Protein AF-A0A2S9XEI4-F1 (afdb_monomer)

Foldseek 3Di:
DDQLLLVLLVVVLVPDDPVVSVVQQVQLQVQADAQPPDHDGPSLLLSLLLLLVLLLCQVHADPQLLVLSLVSCVNSSHDPVSNVSSVPDDNPPHDLCSSLVSDAAPALSLLSSLLSNLLSNCQVHNDPRSLVSSQVSCVSSNHDPVLSVVSNVLSNQLNVCVVVVVVVSNVVSVVVSSVSSVVD

Structure (mmCIF, N/CA/C/O backbone):
data_AF-A0A2S9XEI4-F1
#
_entry.id   AF-A0A2S9XEI4-F1
#
loop_
_atom_site.group_PDB
_atom_site.id
_atom_site.type_symbol
_atom_site.label_atom_id
_atom_site.label_alt_id
_atom_site.label_comp_id
_atom_site.label_asym_id
_atom_site.label_entity_id
_atom_site.label_seq_id
_atom_site.pdbx_PDB_ins_code
_atom_site.Cartn_x
_atom_site.Cartn_y
_atom_site.Cartn_z
_atom_site.occupancy
_atom_site.B_iso_or_equiv
_atom_site.auth_seq_id
_atom_site.auth_comp_id
_atom_site.auth_asym_id
_atom_site.auth_atom_id
_atom_site.pdbx_PDB_model_num
ATOM 1 N N . MET A 1 1 ? -16.026 -4.642 -16.480 1.00 54.75 1 MET A N 1
ATOM 2 C CA . MET A 1 1 ? -15.825 -3.251 -16.028 1.00 54.75 1 MET A CA 1
ATOM 3 C C . MET A 1 1 ? -14.348 -2.939 -16.144 1.00 54.75 1 MET A C 1
ATOM 5 O O . MET A 1 1 ? -13.550 -3.855 -15.980 1.00 54.75 1 MET A O 1
ATOM 9 N N . THR A 1 2 ? -13.995 -1.717 -16.531 1.00 83.38 2 THR A N 1
ATOM 10 C CA . THR A 1 2 ? -12.598 -1.275 -16.627 1.00 83.38 2 THR A CA 1
ATOM 11 C C . THR A 1 2 ? -12.150 -0.770 -15.260 1.00 83.38 2 THR A C 1
ATOM 13 O O . THR A 1 2 ? -12.877 0.007 -14.650 1.00 83.38 2 THR A O 1
ATOM 16 N N . ASN A 1 3 ? -11.004 -1.246 -14.771 1.00 94.31 3 ASN A N 1
ATOM 17 C CA . ASN A 1 3 ? -10.458 -0.863 -13.471 1.00 94.31 3 ASN A CA 1
ATOM 18 C C . ASN A 1 3 ? -9.631 0.419 -13.634 1.00 94.31 3 ASN A C 1
ATOM 20 O O . ASN A 1 3 ? -8.593 0.408 -14.306 1.00 94.31 3 ASN A O 1
ATOM 24 N N . LEU A 1 4 ? -10.077 1.519 -13.022 1.00 96.12 4 LEU A N 1
ATOM 25 C CA . LEU A 1 4 ? -9.472 2.841 -13.236 1.00 96.12 4 LEU A CA 1
ATOM 26 C C . LEU A 1 4 ? -8.012 2.916 -12.771 1.00 96.12 4 LEU A C 1
ATOM 28 O O . LEU A 1 4 ? -7.206 3.629 -13.382 1.00 96.12 4 LEU A O 1
ATOM 32 N N . ILE A 1 5 ? -7.664 2.171 -11.717 1.00 97.88 5 ILE A N 1
ATOM 33 C CA . ILE A 1 5 ? -6.298 2.092 -11.197 1.00 97.88 5 ILE A CA 1
ATOM 34 C C . ILE A 1 5 ? -5.407 1.385 -12.222 1.00 97.88 5 ILE A C 1
ATOM 36 O O . ILE A 1 5 ? -4.421 1.975 -12.679 1.00 97.88 5 ILE A O 1
ATOM 40 N N . SER A 1 6 ? -5.788 0.174 -12.645 1.00 97.31 6 SER A N 1
ATOM 41 C CA . SER A 1 6 ? -5.018 -0.604 -13.624 1.00 97.31 6 SER A CA 1
ATOM 42 C C . SER A 1 6 ? -4.891 0.112 -14.965 1.00 97.31 6 SER A C 1
ATOM 44 O O . SER A 1 6 ? -3.813 0.120 -15.550 1.00 97.31 6 SER A O 1
ATOM 46 N N . ASP A 1 7 ? -5.952 0.749 -15.461 1.00 97.25 7 ASP A N 1
ATOM 47 C CA . ASP A 1 7 ? -5.917 1.438 -16.756 1.00 97.25 7 ASP A CA 1
ATOM 48 C C . ASP A 1 7 ? -5.032 2.684 -16.740 1.00 97.25 7 ASP A C 1
ATOM 50 O O . ASP A 1 7 ? -4.404 3.028 -17.743 1.00 97.25 7 ASP A O 1
ATOM 54 N N . SER A 1 8 ? -4.996 3.395 -15.613 1.00 97.81 8 SER A N 1
ATOM 55 C CA . SER A 1 8 ? -4.071 4.508 -15.408 1.00 97.81 8 SER A CA 1
ATOM 56 C C . SER A 1 8 ? -2.620 4.019 -15.412 1.00 97.81 8 SER A C 1
ATOM 58 O O . SER A 1 8 ? -1.773 4.602 -16.086 1.00 97.81 8 SER A O 1
ATOM 60 N N . THR A 1 9 ? -2.342 2.909 -14.725 1.00 98.25 9 THR A N 1
ATOM 61 C CA . THR A 1 9 ? -1.004 2.301 -14.693 1.00 98.25 9 THR A CA 1
ATOM 62 C C . THR A 1 9 ? -0.585 1.759 -16.053 1.00 98.25 9 THR A C 1
ATOM 64 O O . THR A 1 9 ? 0.534 2.016 -16.484 1.00 98.25 9 THR A O 1
ATOM 67 N N . ARG A 1 10 ? -1.481 1.079 -16.773 1.00 97.88 10 ARG A N 1
ATOM 68 C CA . ARG A 1 10 ? -1.193 0.554 -18.111 1.00 97.88 10 ARG A CA 1
ATOM 69 C C . ARG A 1 10 ? -0.804 1.671 -19.074 1.00 97.88 10 ARG A C 1
ATOM 71 O O . ARG A 1 10 ? 0.226 1.563 -19.718 1.00 97.88 10 ARG A O 1
ATOM 78 N N . ARG A 1 11 ? -1.559 2.777 -19.093 1.00 97.75 11 ARG A N 1
ATOM 79 C CA . ARG A 1 11 ? -1.221 3.955 -19.912 1.00 97.75 11 ARG A CA 1
ATOM 80 C C . ARG A 1 11 ? 0.160 4.512 -19.579 1.00 97.75 11 ARG A C 1
ATOM 82 O O . ARG A 1 11 ? 0.951 4.719 -20.487 1.00 97.75 11 ARG A O 1
ATOM 89 N N . LEU A 1 12 ? 0.473 4.678 -18.289 1.00 98.00 12 LEU A N 1
ATOM 90 C CA . LEU A 1 12 ? 1.807 5.108 -17.863 1.00 98.00 12 LEU A CA 1
ATOM 91 C C . LEU A 1 12 ? 2.902 4.180 -18.416 1.00 98.00 12 LEU A C 1
ATOM 93 O O . LEU A 1 12 ? 3.904 4.663 -18.929 1.00 98.00 12 LEU A O 1
ATOM 97 N N . LEU A 1 13 ? 2.723 2.863 -18.294 1.00 97.88 13 LEU A N 1
ATOM 98 C CA . LEU A 1 13 ? 3.723 1.876 -18.710 1.00 97.88 13 LEU A CA 1
ATOM 99 C C . LEU A 1 13 ? 3.823 1.707 -20.233 1.00 97.88 13 LEU A C 1
ATOM 101 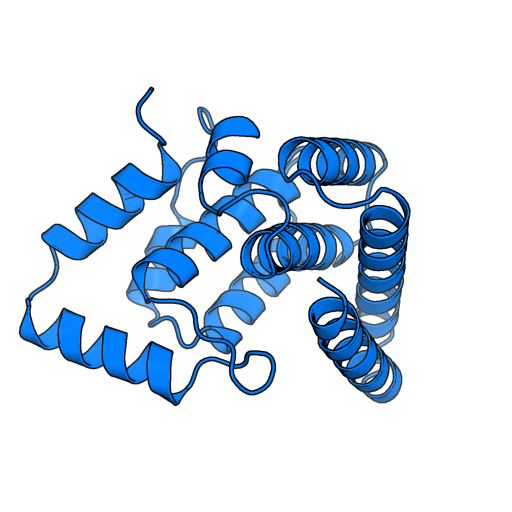O O . LEU A 1 13 ? 4.888 1.323 -20.720 1.00 97.88 13 LEU A O 1
ATOM 105 N N . ASP A 1 14 ? 2.740 1.958 -20.968 1.00 97.69 14 ASP A N 1
ATOM 106 C CA . ASP A 1 14 ? 2.699 1.925 -22.434 1.00 97.69 14 ASP A CA 1
ATOM 107 C C . ASP A 1 14 ? 3.364 3.170 -23.048 1.00 97.69 14 ASP A C 1
ATOM 109 O O . ASP A 1 14 ? 3.981 3.075 -24.109 1.00 97.69 14 ASP A O 1
ATOM 113 N N . ASP A 1 15 ? 3.293 4.315 -22.361 1.00 97.12 15 ASP A N 1
ATOM 114 C CA . ASP A 1 15 ? 3.915 5.578 -22.785 1.00 97.12 15 ASP A CA 1
ATOM 115 C C . ASP A 1 15 ? 5.427 5.646 -22.472 1.00 97.12 15 ASP A C 1
ATOM 117 O O . ASP A 1 15 ? 6.128 6.547 -22.944 1.00 97.12 15 ASP A O 1
ATOM 121 N N . MET A 1 16 ? 5.958 4.709 -21.677 1.00 97.25 16 MET A N 1
ATOM 122 C CA . MET A 1 16 ? 7.379 4.660 -21.319 1.00 97.25 16 MET A CA 1
ATOM 123 C C . MET A 1 16 ? 8.257 4.133 -22.457 1.00 97.25 16 MET A C 1
ATOM 125 O O . MET A 1 16 ? 7.917 3.174 -23.150 1.00 97.25 16 MET A O 1
ATOM 129 N N . ASP A 1 17 ? 9.467 4.690 -22.578 1.00 97.81 17 ASP A N 1
ATOM 130 C CA . ASP A 1 17 ? 10.503 4.082 -23.414 1.00 97.81 17 ASP A CA 1
ATOM 131 C C . ASP A 1 17 ? 10.786 2.640 -22.932 1.00 97.81 17 ASP A C 1
ATOM 133 O O . ASP A 1 17 ? 11.038 2.436 -21.739 1.00 97.81 17 ASP A O 1
ATOM 137 N N . PRO A 1 18 ? 10.790 1.629 -23.824 1.00 97.62 18 PRO A N 1
ATOM 138 C CA . PRO A 1 18 ? 10.937 0.234 -23.417 1.00 97.62 18 PRO A CA 1
ATOM 139 C C . PRO A 1 18 ? 12.232 -0.081 -22.659 1.00 97.62 18 PRO A C 1
ATOM 141 O O . PRO A 1 18 ? 12.239 -0.977 -21.815 1.00 97.62 18 PRO A O 1
ATOM 144 N N . LYS A 1 19 ? 13.336 0.627 -22.941 1.00 97.56 19 LYS A N 1
ATOM 145 C CA . LYS A 1 19 ? 14.600 0.408 -22.221 1.00 97.56 19 LYS A CA 1
ATOM 146 C C . LYS A 1 19 ? 14.519 0.988 -20.818 1.00 97.56 19 LYS A C 1
ATOM 148 O O . LYS A 1 19 ? 14.890 0.302 -19.871 1.00 97.56 19 LYS A O 1
ATOM 153 N N . VAL A 1 20 ? 13.978 2.200 -20.693 1.00 97.06 20 VAL A N 1
ATOM 154 C CA . VAL A 1 20 ? 13.741 2.843 -19.393 1.00 97.06 20 VAL A CA 1
ATOM 155 C C . VAL A 1 20 ? 12.803 1.990 -18.542 1.00 97.06 20 VAL A C 1
ATOM 157 O O . VAL A 1 20 ? 13.110 1.709 -17.386 1.00 97.06 20 VAL A O 1
ATOM 160 N N . ARG A 1 21 ? 11.703 1.495 -19.120 1.00 97.69 21 ARG A N 1
ATOM 161 C CA . ARG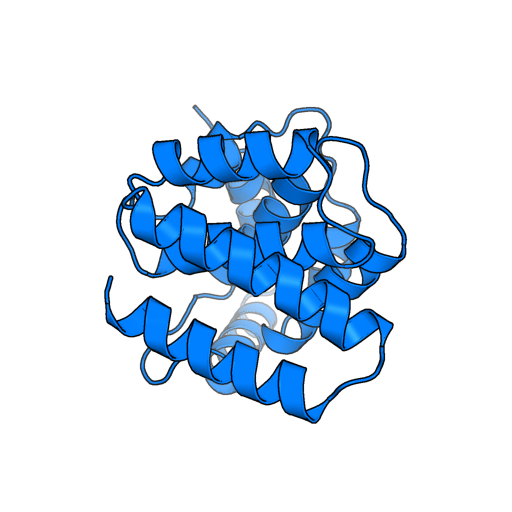 A 1 21 ? 10.776 0.590 -18.432 1.00 97.69 21 ARG A CA 1
ATOM 162 C C . ARG A 1 21 ? 11.487 -0.660 -17.910 1.00 97.69 21 ARG A C 1
ATOM 164 O O . ARG A 1 21 ? 11.351 -0.971 -16.733 1.00 97.69 21 ARG A O 1
ATOM 171 N N . ALA A 1 22 ? 12.278 -1.334 -18.745 1.00 97.50 22 ALA A N 1
ATOM 172 C CA . ALA A 1 22 ? 13.000 -2.542 -18.342 1.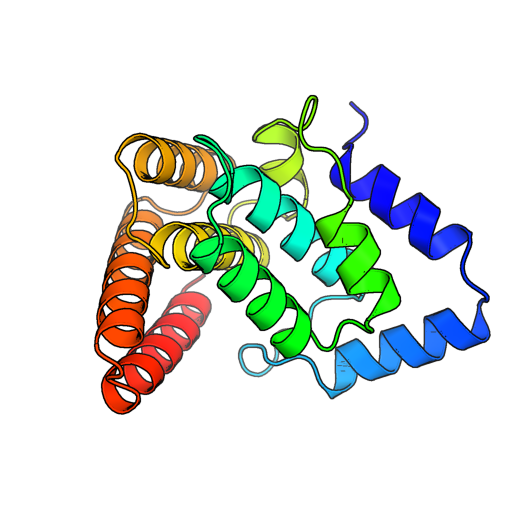00 97.50 22 ALA A CA 1
ATOM 173 C C . ALA A 1 22 ? 14.046 -2.283 -17.237 1.00 97.50 22 ALA A C 1
ATOM 175 O O . ALA A 1 22 ? 14.292 -3.147 -16.394 1.00 97.50 22 ALA A O 1
ATOM 176 N N . GLU A 1 23 ? 14.681 -1.108 -17.231 1.00 96.94 23 GLU A N 1
ATOM 177 C CA . GLU A 1 23 ? 15.590 -0.691 -16.156 1.00 96.94 23 GLU A CA 1
ATOM 178 C C . GLU A 1 23 ? 14.843 -0.456 -14.840 1.00 96.94 23 GLU A C 1
ATOM 180 O O . GLU A 1 23 ? 15.293 -0.926 -13.795 1.00 96.94 23 GLU A O 1
ATOM 185 N N . ILE A 1 24 ? 13.687 0.209 -14.889 1.00 97.31 24 ILE A N 1
ATOM 186 C CA . ILE A 1 24 ? 12.847 0.445 -13.709 1.00 97.31 24 ILE A CA 1
ATOM 187 C C . ILE A 1 24 ? 12.284 -0.874 -13.170 1.00 97.31 24 ILE A C 1
ATOM 189 O O . ILE A 1 24 ? 12.342 -1.104 -11.965 1.00 97.31 24 ILE A O 1
ATOM 193 N N . GLU A 1 25 ? 11.778 -1.754 -14.037 1.00 97.50 25 GLU A N 1
ATOM 194 C CA . GLU A 1 25 ? 11.275 -3.079 -13.653 1.00 97.50 25 GLU A CA 1
ATOM 195 C C . GLU A 1 25 ? 12.351 -3.889 -12.921 1.00 97.50 25 GLU A C 1
ATOM 197 O O . GLU A 1 25 ? 12.077 -4.465 -11.868 1.00 97.50 25 GLU A O 1
ATOM 202 N N . ARG A 1 26 ? 13.594 -3.865 -13.420 1.00 95.62 26 ARG A N 1
ATOM 203 C CA . ARG A 1 26 ? 14.734 -4.484 -12.732 1.00 95.62 26 ARG A CA 1
ATOM 204 C C . ARG A 1 26 ?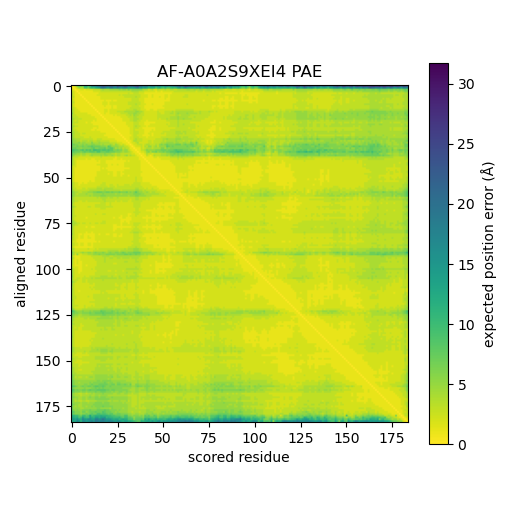 15.013 -3.816 -11.387 1.00 95.62 26 ARG A C 1
ATOM 206 O O . ARG A 1 26 ? 15.199 -4.509 -10.394 1.00 95.62 26 ARG A O 1
ATOM 213 N N . GLY A 1 27 ? 15.004 -2.484 -11.344 1.00 93.50 27 GLY A N 1
ATOM 214 C CA . GLY A 1 27 ? 15.212 -1.721 -10.116 1.00 93.50 27 GLY A CA 1
ATOM 215 C C . GLY A 1 27 ? 14.190 -2.062 -9.029 1.00 93.50 27 GLY A C 1
ATOM 216 O O . GLY A 1 27 ? 14.578 -2.251 -7.878 1.00 93.50 27 GLY A O 1
ATOM 217 N N . VAL A 1 28 ? 12.914 -2.201 -9.389 1.00 94.00 28 VAL A N 1
ATOM 218 C CA . VAL A 1 28 ? 11.848 -2.622 -8.470 1.00 94.00 28 VAL A CA 1
ATOM 219 C C . VAL A 1 28 ? 12.051 -4.059 -8.001 1.00 94.00 28 VAL A C 1
ATOM 221 O O . VAL A 1 28 ? 11.994 -4.314 -6.798 1.00 94.00 28 VAL A O 1
ATOM 224 N N . ALA A 1 29 ? 12.343 -4.984 -8.917 1.00 92.06 29 ALA A N 1
ATOM 225 C CA . ALA A 1 29 ? 12.576 -6.384 -8.569 1.00 92.06 29 ALA A CA 1
ATOM 226 C C . ALA A 1 29 ? 13.769 -6.559 -7.610 1.00 92.06 29 ALA A C 1
ATOM 228 O O . ALA A 1 29 ? 13.697 -7.336 -6.666 1.00 92.06 29 ALA A O 1
ATOM 229 N N . GLU A 1 30 ? 14.854 -5.807 -7.813 1.00 90.94 30 GLU A N 1
ATOM 230 C CA . GLU A 1 30 ? 16.079 -5.932 -7.013 1.00 90.94 30 GLU A CA 1
ATOM 231 C C . GLU A 1 30 ? 16.026 -5.176 -5.677 1.00 90.94 30 GLU A C 1
ATOM 233 O O . GLU A 1 30 ? 16.681 -5.592 -4.721 1.00 90.94 30 GLU A O 1
ATOM 238 N N . ASN A 1 31 ? 15.292 -4.057 -5.602 1.00 90.88 31 ASN A N 1
ATOM 239 C CA . ASN A 1 31 ? 15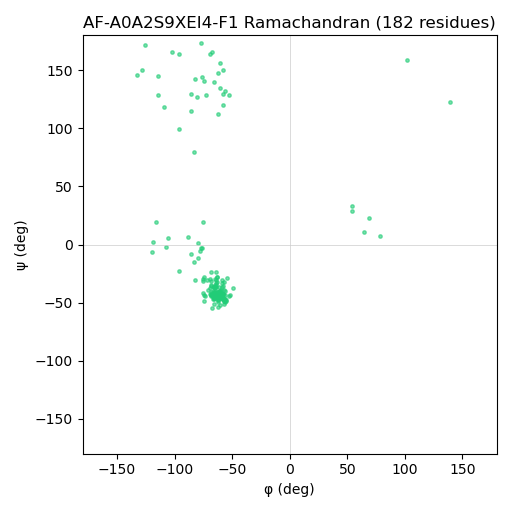.399 -3.115 -4.480 1.00 90.88 31 ASN A CA 1
ATOM 240 C C . ASN A 1 31 ? 14.103 -2.916 -3.682 1.00 90.88 31 ASN A C 1
ATOM 242 O O . ASN A 1 31 ? 14.132 -2.218 -2.665 1.00 90.88 31 ASN A O 1
ATOM 246 N N . SER A 1 32 ? 12.972 -3.485 -4.110 1.00 90.31 32 SER A N 1
ATOM 247 C CA . SER A 1 32 ? 11.742 -3.425 -3.316 1.00 90.31 32 SER A CA 1
ATOM 248 C C . SER A 1 32 ? 11.891 -4.215 -2.012 1.00 90.31 32 SER A C 1
ATOM 250 O O . SER A 1 32 ? 12.482 -5.293 -1.946 1.00 90.31 32 SER A O 1
ATOM 252 N N . VAL A 1 33 ? 11.352 -3.662 -0.929 1.00 87.50 33 VAL A N 1
ATOM 253 C CA . VAL A 1 33 ? 11.410 -4.273 0.398 1.00 87.50 33 VAL A CA 1
ATOM 254 C C . VAL A 1 33 ? 10.122 -5.048 0.644 1.00 87.50 33 VAL A C 1
ATOM 256 O O . VAL A 1 33 ? 9.088 -4.493 1.030 1.00 87.50 33 VAL A O 1
ATOM 259 N N . ARG A 1 34 ? 10.198 -6.361 0.437 1.00 85.94 34 ARG A N 1
ATOM 260 C CA . ARG A 1 34 ? 9.096 -7.309 0.630 1.00 85.94 34 ARG A CA 1
ATOM 261 C C . ARG A 1 34 ? 9.499 -8.442 1.574 1.00 85.94 34 ARG A C 1
ATOM 263 O O . ARG A 1 34 ? 10.641 -8.532 2.023 1.00 85.94 34 ARG A O 1
ATOM 270 N N . ALA A 1 35 ? 8.525 -9.269 1.948 1.00 81.12 35 ALA A N 1
ATOM 271 C CA . ALA A 1 35 ? 8.806 -10.480 2.706 1.00 81.12 35 ALA A CA 1
ATOM 272 C C . ALA A 1 35 ? 9.705 -11.404 1.860 1.00 81.12 35 ALA A C 1
ATOM 274 O O . ALA A 1 35 ? 9.574 -11.406 0.634 1.00 81.12 35 ALA A O 1
ATOM 275 N N . PRO A 1 36 ? 10.610 -12.188 2.476 1.00 77.19 36 PRO A N 1
ATOM 276 C CA . PRO A 1 36 ? 11.506 -13.064 1.727 1.00 77.19 36 PRO A CA 1
ATOM 277 C C . PRO A 1 36 ? 10.751 -13.977 0.751 1.00 77.19 36 PRO A C 1
ATOM 279 O O . PRO A 1 36 ? 9.817 -14.670 1.150 1.00 77.19 36 PRO A O 1
ATOM 282 N N . GLY A 1 37 ? 11.175 -13.986 -0.516 1.00 80.12 37 GLY A N 1
ATOM 283 C CA . GLY A 1 37 ? 10.576 -14.813 -1.570 1.00 80.12 37 GLY A CA 1
ATOM 284 C C . GLY A 1 37 ? 9.267 -14.276 -2.155 1.00 80.12 37 GLY A C 1
ATOM 285 O O . GLY A 1 37 ? 8.635 -14.984 -2.937 1.00 80.12 37 GLY A O 1
ATOM 286 N N . PHE A 1 38 ? 8.858 -13.057 -1.794 1.00 86.81 38 PHE A N 1
ATOM 287 C CA . PHE A 1 38 ? 7.683 -12.406 -2.356 1.00 86.81 38 PHE A CA 1
ATOM 288 C C . PHE A 1 38 ? 8.069 -11.174 -3.167 1.00 86.81 38 PHE A C 1
ATOM 290 O O . PHE A 1 38 ? 8.754 -10.285 -2.668 1.00 86.81 38 PHE A O 1
ATOM 297 N N . GLU A 1 39 ? 7.576 -11.103 -4.397 1.00 88.94 39 GLU A N 1
ATOM 298 C CA . GLU A 1 39 ? 7.866 -10.022 -5.333 1.00 88.94 39 GLU A CA 1
ATOM 299 C C . GLU A 1 39 ? 6.565 -9.520 -5.964 1.00 88.94 39 GLU A C 1
ATOM 301 O O . GLU A 1 39 ? 5.622 -10.286 -6.201 1.00 88.94 39 GLU A O 1
ATOM 306 N N . LEU A 1 40 ? 6.531 -8.220 -6.236 1.00 93.88 40 LEU A N 1
ATOM 307 C CA . LEU A 1 40 ? 5.512 -7.576 -7.052 1.00 93.88 40 LEU A CA 1
ATOM 308 C C . LEU A 1 40 ? 6.177 -7.047 -8.317 1.00 93.88 40 LEU A C 1
ATOM 310 O O . LEU A 1 40 ? 7.321 -6.590 -8.292 1.00 93.88 40 LEU A O 1
ATOM 314 N N . THR A 1 41 ? 5.457 -7.097 -9.432 1.00 96.88 41 THR A N 1
ATOM 315 C CA . THR A 1 41 ? 5.916 -6.425 -10.651 1.00 96.88 41 THR A CA 1
ATOM 316 C C . THR A 1 41 ? 5.839 -4.905 -10.483 1.00 96.88 41 THR A C 1
ATOM 318 O O . THR A 1 41 ? 5.116 -4.399 -9.625 1.00 96.88 41 THR A O 1
ATOM 321 N N . LEU A 1 42 ? 6.522 -4.150 -11.351 1.00 97.94 42 LEU A N 1
ATOM 322 C CA . LEU A 1 42 ? 6.383 -2.689 -11.394 1.00 97.94 42 LEU A CA 1
ATOM 323 C C . LEU A 1 42 ? 4.912 -2.250 -11.502 1.00 97.94 42 LEU A C 1
ATOM 325 O O . LEU A 1 42 ? 4.484 -1.337 -10.803 1.00 97.94 42 LEU A O 1
ATOM 329 N N . GLU A 1 43 ? 4.131 -2.911 -12.359 1.00 98.19 43 GLU A N 1
ATOM 330 C CA . GLU A 1 43 ? 2.700 -2.632 -12.512 1.00 98.19 43 GLU A CA 1
ATOM 331 C C . GLU A 1 43 ? 1.940 -2.849 -11.199 1.00 98.19 43 GLU A C 1
ATOM 333 O O . GLU A 1 43 ? 1.138 -2.008 -10.791 1.00 98.19 43 GLU A O 1
ATOM 338 N N . GLU A 1 44 ? 2.216 -3.957 -10.517 1.00 98.06 44 GLU A N 1
ATOM 339 C CA . GLU A 1 44 ? 1.581 -4.299 -9.249 1.00 98.06 44 GLU A CA 1
ATOM 340 C C . GLU A 1 44 ? 1.959 -3.327 -8.134 1.00 98.06 44 GLU A C 1
ATOM 342 O O . GLU A 1 44 ? 1.093 -2.969 -7.342 1.00 98.06 44 GLU A O 1
ATOM 347 N N . GLU A 1 45 ? 3.198 -2.842 -8.103 1.00 98.19 45 GLU A N 1
ATOM 348 C CA . GLU A 1 45 ? 3.648 -1.842 -7.133 1.00 98.19 45 GLU A CA 1
ATOM 349 C C . GLU A 1 45 ? 2.949 -0.489 -7.316 1.00 98.19 45 GLU A C 1
ATOM 351 O O . GLU A 1 45 ? 2.501 0.140 -6.351 1.00 98.19 45 GLU A O 1
ATOM 356 N N . ILE A 1 46 ? 2.781 -0.051 -8.565 1.00 98.56 46 ILE A N 1
ATOM 357 C CA . ILE A 1 46 ? 2.060 1.189 -8.882 1.00 98.56 46 ILE A CA 1
ATOM 358 C C . ILE A 1 46 ? 0.575 1.041 -8.535 1.00 98.56 46 ILE A C 1
ATOM 360 O O . ILE A 1 46 ? -0.018 1.937 -7.925 1.00 98.56 46 ILE A O 1
ATOM 364 N N . ASN A 1 47 ? -0.024 -0.093 -8.909 1.00 98.56 47 ASN A N 1
ATOM 365 C CA . ASN A 1 47 ? -1.417 -0.409 -8.605 1.00 98.56 47 ASN A CA 1
ATOM 366 C C . ASN A 1 47 ? -1.652 -0.472 -7.092 1.00 98.56 47 ASN A C 1
ATOM 368 O O . ASN A 1 47 ? -2.606 0.133 -6.603 1.00 98.56 47 ASN A O 1
ATOM 372 N N . LEU A 1 48 ? -0.753 -1.124 -6.350 1.00 98.38 48 LEU A N 1
ATOM 373 C CA . LEU A 1 48 ? -0.783 -1.189 -4.893 1.00 98.38 48 LEU A CA 1
ATOM 374 C C . LEU A 1 48 ? -0.764 0.217 -4.289 1.00 98.38 48 LEU A C 1
ATOM 376 O O . LEU A 1 48 ? -1.634 0.538 -3.485 1.00 98.38 48 LEU A O 1
ATOM 380 N N . ALA A 1 49 ? 0.173 1.076 -4.693 1.00 98.50 49 ALA A N 1
ATOM 381 C CA . ALA A 1 49 ? 0.284 2.423 -4.138 1.00 98.50 49 ALA A CA 1
ATOM 382 C C . ALA A 1 49 ? -0.966 3.284 -4.416 1.00 98.50 49 ALA A C 1
ATOM 384 O O . ALA A 1 49 ? -1.450 3.980 -3.519 1.00 98.50 49 ALA A O 1
ATOM 385 N N . LYS A 1 50 ? -1.543 3.205 -5.624 1.00 98.69 50 LYS A N 1
ATOM 386 C CA . LYS A 1 50 ? -2.802 3.898 -5.960 1.00 98.69 50 LYS A CA 1
ATOM 387 C C . LYS A 1 50 ? -3.990 3.367 -5.163 1.00 98.69 50 LYS A C 1
ATOM 389 O O . LYS A 1 50 ? -4.797 4.160 -4.688 1.00 98.69 50 LYS A O 1
ATOM 394 N N . ALA A 1 51 ? -4.089 2.053 -4.993 1.00 98.19 51 ALA A N 1
ATOM 395 C CA . ALA A 1 51 ? -5.159 1.433 -4.222 1.00 98.19 51 ALA A CA 1
ATOM 396 C C . ALA A 1 51 ? -5.060 1.773 -2.731 1.00 98.19 51 ALA A C 1
ATOM 398 O O . ALA A 1 51 ? -6.055 2.148 -2.120 1.00 98.19 51 ALA A O 1
ATOM 399 N N . VAL A 1 52 ? -3.850 1.741 -2.165 1.00 98.25 52 VAL A N 1
ATOM 400 C CA . VAL A 1 52 ? -3.573 2.200 -0.796 1.00 98.25 52 VAL A CA 1
ATOM 401 C C . VAL A 1 52 ? -4.017 3.650 -0.614 1.00 98.25 52 VAL A C 1
ATOM 403 O O . VAL A 1 52 ? -4.727 3.949 0.341 1.00 98.25 52 VAL A O 1
ATOM 406 N N . LYS A 1 53 ? -3.661 4.535 -1.554 1.00 98.12 53 LYS A N 1
ATOM 407 C CA . LYS A 1 53 ? -4.098 5.936 -1.548 1.00 98.12 53 LYS A CA 1
ATOM 408 C C . LYS A 1 53 ? -5.624 6.059 -1.592 1.00 98.12 53 LYS A C 1
ATOM 410 O O . LYS A 1 53 ? -6.176 6.850 -0.840 1.00 98.12 53 LYS A O 1
ATOM 415 N N . ALA A 1 54 ? -6.290 5.297 -2.461 1.00 96.88 54 ALA A N 1
ATOM 416 C CA . ALA A 1 54 ? -7.743 5.334 -2.617 1.00 96.88 54 ALA A CA 1
ATOM 417 C C . ALA A 1 54 ? -8.481 4.906 -1.342 1.00 96.88 54 ALA A C 1
ATOM 419 O O . ALA A 1 54 ? -9.468 5.529 -0.966 1.00 96.88 54 ALA A O 1
ATOM 420 N N . VAL A 1 55 ? -7.986 3.862 -0.674 1.00 95.81 55 VAL A N 1
ATOM 421 C CA . VAL A 1 55 ? -8.603 3.324 0.544 1.00 95.81 55 VAL A CA 1
ATOM 422 C C . VAL A 1 55 ? -8.337 4.221 1.752 1.00 95.81 55 VAL A C 1
ATOM 424 O O . VAL A 1 55 ? -9.253 4.432 2.543 1.00 95.81 55 VAL A O 1
ATOM 427 N N . ALA A 1 56 ? -7.114 4.744 1.892 1.00 95.31 56 ALA A N 1
ATOM 428 C CA . ALA A 1 56 ? -6.765 5.652 2.985 1.00 95.31 56 ALA A CA 1
ATOM 429 C C . ALA A 1 56 ? -7.527 6.982 2.874 1.00 95.31 56 ALA A C 1
ATOM 431 O O . ALA A 1 56 ? -8.104 7.444 3.840 1.00 95.31 56 ALA A O 1
ATOM 432 N N . ALA A 1 57 ? -7.672 7.535 1.667 1.00 95.56 57 ALA A N 1
ATOM 433 C CA . ALA A 1 57 ? -8.318 8.832 1.457 1.00 95.56 57 ALA A CA 1
ATOM 434 C C . ALA A 1 57 ? -9.862 8.836 1.576 1.00 95.56 57 ALA A C 1
ATOM 436 O O . ALA A 1 57 ? -10.505 9.744 1.039 1.00 95.56 57 ALA A O 1
ATOM 437 N N . VAL A 1 58 ? -10.482 7.840 2.222 1.00 94.31 58 VAL A N 1
ATOM 438 C CA . VAL A 1 58 ? -11.951 7.684 2.275 1.00 94.31 58 VAL A CA 1
ATOM 439 C C . VAL A 1 58 ? -12.656 8.842 2.997 1.00 94.31 58 VAL A C 1
ATOM 441 O O . VAL A 1 58 ? -13.802 9.161 2.673 1.00 94.31 58 VAL A O 1
ATOM 444 N N . ASP A 1 59 ? -11.984 9.498 3.941 1.00 92.81 59 ASP A N 1
ATOM 445 C CA . ASP A 1 59 ? -12.422 10.722 4.623 1.00 92.81 59 ASP A CA 1
ATOM 446 C C . ASP A 1 59 ? -11.500 11.928 4.334 1.00 92.81 59 ASP A C 1
ATOM 448 O O . ASP A 1 59 ? -11.572 12.966 4.998 1.00 92.81 59 ASP A O 1
ATOM 452 N N . GLY A 1 60 ? -10.724 11.838 3.249 1.00 93.81 60 GLY A N 1
ATOM 453 C CA . GLY A 1 60 ? -9.673 12.781 2.874 1.00 93.81 60 GLY A CA 1
ATOM 454 C C . GLY A 1 60 ? -8.289 12.236 3.217 1.00 93.81 60 GLY A C 1
ATOM 455 O O . GLY A 1 60 ? -8.166 11.341 4.029 1.00 93.81 60 GLY A O 1
ATOM 456 N N . LEU A 1 61 ? -7.243 12.752 2.564 1.00 94.19 61 LEU A N 1
ATOM 457 C CA . LEU A 1 61 ? -5.867 12.325 2.829 1.00 94.19 61 LEU A CA 1
ATOM 458 C C . LEU A 1 61 ? -5.104 13.438 3.547 1.00 94.19 61 LEU A C 1
ATOM 460 O O . LEU A 1 61 ? -4.916 14.532 2.996 1.00 94.19 61 LEU A O 1
ATOM 464 N N . SER A 1 62 ? -4.647 13.164 4.760 1.00 96.31 62 SER A N 1
ATOM 465 C CA . SER A 1 62 ? -3.855 14.083 5.562 1.00 96.31 62 SER A CA 1
ATOM 466 C C . SER A 1 62 ? -2.398 14.153 5.093 1.00 96.31 62 SER A C 1
ATOM 468 O O . SER A 1 62 ? -1.930 13.438 4.196 1.00 96.31 62 SER A O 1
ATOM 470 N N . ARG A 1 63 ? -1.635 15.078 5.685 1.00 95.88 63 ARG A N 1
ATOM 471 C CA . ARG A 1 63 ? -0.220 15.262 5.341 1.00 95.88 63 ARG A CA 1
ATOM 472 C C . ARG A 1 63 ? 0.623 14.077 5.818 1.00 95.88 63 ARG A C 1
ATOM 474 O O . ARG A 1 63 ? 1.587 13.692 5.147 1.00 95.88 63 ARG A O 1
ATOM 481 N N . GLU A 1 64 ? 0.291 13.539 6.979 1.00 95.00 64 GLU A N 1
ATOM 482 C CA . GLU A 1 64 ? 0.938 12.409 7.627 1.00 95.00 64 GLU A CA 1
ATOM 483 C C . GLU A 1 64 ? 0.715 11.132 6.814 1.00 95.00 64 GLU A C 1
ATOM 485 O O . GLU A 1 64 ? 1.681 10.440 6.487 1.00 95.00 64 GLU A O 1
ATOM 490 N N . GLU A 1 65 ? -0.518 10.880 6.381 1.00 96.62 65 GLU A N 1
ATOM 491 C CA . GLU A 1 65 ? -0.846 9.755 5.506 1.00 96.62 65 GLU A CA 1
ATOM 492 C C . GLU A 1 65 ? -0.167 9.880 4.139 1.00 96.62 65 GLU A C 1
ATOM 494 O O . GLU A 1 65 ? 0.462 8.935 3.663 1.00 96.62 65 GLU A O 1
ATOM 499 N N . MET A 1 66 ? -0.170 11.074 3.531 1.00 97.50 66 MET A N 1
ATOM 500 C CA . MET A 1 66 ? 0.578 11.332 2.293 1.00 97.50 66 MET A CA 1
ATOM 501 C C . MET A 1 66 ? 2.083 11.062 2.466 1.00 97.50 66 MET A C 1
ATOM 503 O O . MET A 1 66 ? 2.754 10.585 1.546 1.00 97.50 66 MET A O 1
ATOM 507 N N . THR A 1 67 ? 2.637 11.350 3.645 1.00 95.12 67 THR A N 1
ATOM 508 C CA . THR A 1 67 ? 4.032 11.022 3.969 1.00 95.12 67 THR A CA 1
ATOM 509 C C . THR A 1 67 ? 4.225 9.508 4.081 1.00 95.12 67 THR A C 1
ATOM 511 O O . THR A 1 67 ? 5.187 8.979 3.518 1.00 95.12 67 THR A O 1
ATOM 514 N N . GLY A 1 68 ? 3.294 8.802 4.727 1.00 94.81 68 GLY A N 1
ATOM 515 C CA . GLY A 1 68 ? 3.271 7.341 4.796 1.00 94.81 68 GLY A CA 1
ATOM 516 C C . GLY A 1 68 ? 3.193 6.683 3.415 1.00 94.81 68 GLY A C 1
ATOM 517 O O . GLY A 1 68 ? 3.967 5.772 3.125 1.00 94.81 68 GLY A O 1
ATOM 518 N N . LEU A 1 69 ? 2.339 7.197 2.527 1.00 97.88 69 LEU A N 1
ATOM 519 C CA . LEU A 1 69 ? 2.216 6.736 1.145 1.00 97.88 69 LEU A CA 1
ATOM 520 C C . LEU A 1 69 ? 3.527 6.914 0.368 1.00 97.88 69 LEU A C 1
ATOM 522 O O . LEU A 1 69 ? 3.985 5.989 -0.300 1.00 97.88 69 LEU A O 1
ATOM 526 N N . LYS A 1 70 ? 4.173 8.081 0.477 1.00 97.56 70 LYS A N 1
ATOM 527 C CA . LYS A 1 70 ? 5.482 8.322 -0.156 1.00 97.56 70 LYS A CA 1
ATOM 528 C C . LYS A 1 70 ? 6.549 7.373 0.370 1.00 97.56 70 LYS A C 1
ATOM 530 O O . LYS A 1 70 ? 7.323 6.834 -0.418 1.00 97.56 70 LYS A O 1
ATOM 535 N N . PHE A 1 71 ? 6.565 7.126 1.677 1.00 94.31 71 PHE A N 1
ATOM 536 C CA . PHE A 1 71 ? 7.474 6.151 2.266 1.00 94.31 71 PHE A CA 1
ATOM 537 C C . PHE A 1 71 ? 7.219 4.739 1.722 1.00 94.31 71 PHE A C 1
ATOM 539 O O . PHE A 1 71 ? 8.169 4.057 1.347 1.00 94.31 71 PHE A O 1
ATOM 546 N N . LEU A 1 72 ? 5.956 4.324 1.583 1.00 95.44 72 LEU A N 1
ATOM 547 C CA . LEU A 1 72 ? 5.599 3.046 0.963 1.00 95.44 72 LEU A CA 1
ATOM 548 C C . LEU A 1 72 ? 6.133 2.935 -0.473 1.00 95.44 72 LEU A C 1
ATOM 550 O O . LEU A 1 72 ? 6.702 1.904 -0.830 1.00 95.44 72 LEU A O 1
ATOM 554 N N . MET A 1 73 ? 6.028 3.991 -1.281 1.00 97.69 73 MET A N 1
ATOM 555 C CA . MET A 1 73 ? 6.562 3.984 -2.649 1.00 97.69 73 MET A CA 1
ATOM 556 C C . MET A 1 73 ? 8.095 3.940 -2.697 1.00 97.69 73 MET A C 1
ATOM 558 O O . MET A 1 73 ? 8.656 3.264 -3.557 1.00 97.69 73 MET A O 1
ATOM 562 N N . ILE A 1 74 ? 8.775 4.600 -1.753 1.00 95.62 74 ILE A N 1
ATOM 563 C CA . ILE A 1 74 ? 10.236 4.502 -1.591 1.00 95.62 74 ILE A CA 1
ATOM 564 C C . ILE A 1 74 ? 10.636 3.064 -1.253 1.00 95.62 74 ILE A C 1
ATOM 566 O O . ILE A 1 74 ? 11.546 2.521 -1.872 1.00 95.62 74 ILE A O 1
ATOM 570 N N . MET A 1 75 ? 9.928 2.425 -0.319 1.00 93.19 75 MET A N 1
ATOM 571 C CA . MET A 1 75 ? 10.155 1.019 0.039 1.00 93.19 75 MET A CA 1
ATOM 572 C C . MET A 1 75 ? 9.856 0.065 -1.122 1.00 93.19 75 MET A C 1
ATOM 574 O O . MET A 1 75 ? 10.398 -1.032 -1.166 1.00 93.19 75 MET A O 1
ATOM 578 N N . SER A 1 76 ? 9.025 0.489 -2.071 1.00 94.50 76 SER A N 1
ATOM 579 C CA . SER A 1 76 ? 8.703 -0.246 -3.300 1.00 94.50 76 SER A CA 1
ATOM 580 C C . SER A 1 76 ? 9.682 0.067 -4.445 1.00 94.50 76 SER A C 1
ATOM 582 O O . SER A 1 76 ? 9.464 -0.357 -5.574 1.00 94.50 76 SER A O 1
ATOM 584 N N . ALA A 1 77 ? 10.743 0.837 -4.166 1.00 96.56 77 ALA A N 1
ATOM 585 C CA . ALA A 1 77 ? 11.754 1.284 -5.124 1.00 96.56 77 ALA A CA 1
ATOM 586 C C . ALA A 1 77 ? 11.185 2.006 -6.364 1.00 96.56 77 ALA A C 1
ATOM 588 O O . ALA A 1 77 ? 11.799 2.005 -7.433 1.00 96.56 77 ALA A O 1
ATOM 589 N N . LEU A 1 78 ? 10.027 2.664 -6.228 1.00 97.62 78 LEU A N 1
ATOM 590 C CA . LEU A 1 78 ? 9.422 3.410 -7.329 1.00 97.62 78 LEU A CA 1
ATOM 591 C C . LEU A 1 78 ? 10.218 4.700 -7.606 1.00 97.62 78 LEU A C 1
ATOM 593 O O . LEU A 1 78 ? 10.427 5.491 -6.681 1.00 97.62 78 LEU A O 1
ATOM 597 N N . PRO A 1 79 ? 10.629 4.973 -8.859 1.00 97.00 79 PRO A N 1
ATOM 598 C CA . PRO A 1 79 ? 11.259 6.234 -9.244 1.00 97.00 79 PRO A CA 1
ATOM 599 C C . PRO A 1 79 ? 10.358 7.447 -9.005 1.00 97.00 79 PRO A C 1
ATOM 601 O O . PRO A 1 79 ? 9.132 7.340 -9.018 1.00 97.00 79 PRO A O 1
ATOM 604 N N . TYR A 1 80 ? 10.970 8.623 -8.856 1.00 96.88 80 TYR A N 1
ATOM 605 C CA . TYR A 1 80 ? 10.266 9.867 -8.532 1.00 96.88 80 TYR A CA 1
ATOM 606 C C . TYR A 1 80 ? 9.095 10.186 -9.476 1.00 96.88 80 TYR A C 1
ATOM 608 O O . TYR A 1 80 ? 8.013 10.511 -8.995 1.00 96.88 80 TYR A O 1
ATOM 616 N N . ASP A 1 81 ? 9.270 10.033 -10.789 1.00 97.12 81 ASP A N 1
ATOM 617 C CA . ASP A 1 81 ? 8.216 10.347 -11.767 1.00 97.12 81 ASP A CA 1
ATOM 618 C C . ASP A 1 81 ? 6.995 9.425 -11.613 1.00 97.12 81 ASP A C 1
ATOM 620 O O . ASP A 1 81 ? 5.848 9.857 -11.723 1.00 97.12 81 ASP A O 1
ATOM 624 N N . ILE A 1 82 ? 7.226 8.159 -11.254 1.00 98.25 82 ILE A N 1
ATOM 625 C CA . ILE A 1 82 ? 6.156 7.204 -10.947 1.00 98.25 82 ILE A CA 1
ATOM 626 C C . ILE A 1 82 ? 5.482 7.562 -9.619 1.00 98.25 82 ILE A C 1
ATOM 628 O O . ILE A 1 82 ? 4.258 7.497 -9.508 1.00 98.25 82 ILE A O 1
ATOM 632 N N . GLN A 1 83 ? 6.254 7.997 -8.619 1.00 98.50 83 GLN A N 1
ATOM 633 C CA . GLN A 1 83 ? 5.687 8.494 -7.365 1.00 98.50 83 GLN A CA 1
ATOM 634 C C . GLN A 1 83 ? 4.785 9.712 -7.596 1.00 98.50 83 GLN A C 1
ATOM 636 O O . GLN A 1 83 ? 3.703 9.777 -7.014 1.00 98.50 83 GLN A O 1
ATOM 641 N N . GLN A 1 84 ? 5.196 10.660 -8.449 1.00 98.38 84 GLN A N 1
ATOM 642 C CA . GLN A 1 84 ? 4.355 11.804 -8.821 1.00 98.38 84 GLN A CA 1
ATOM 643 C C . GLN A 1 84 ? 3.071 11.337 -9.498 1.00 98.38 84 GLN A C 1
ATOM 645 O O . GLN A 1 84 ? 1.994 11.740 -9.074 1.00 98.38 84 GLN A O 1
ATOM 650 N N . HIS A 1 85 ? 3.159 10.395 -10.438 1.00 98.19 85 HIS A N 1
ATOM 651 C CA . HIS A 1 85 ? 1.977 9.835 -11.085 1.00 98.19 85 HIS A CA 1
ATOM 652 C C . HIS A 1 85 ? 0.968 9.229 -10.086 1.00 98.19 85 HIS A C 1
ATOM 654 O O . HIS A 1 85 ? -0.239 9.419 -10.228 1.00 98.19 85 HIS A O 1
ATOM 660 N N . VAL A 1 86 ? 1.431 8.529 -9.043 1.00 98.50 86 VAL A N 1
ATOM 661 C CA . VAL A 1 86 ? 0.552 8.019 -7.971 1.00 98.50 86 VAL A CA 1
ATOM 662 C C . VAL A 1 86 ? -0.039 9.165 -7.134 1.00 98.50 86 VAL A C 1
ATOM 664 O O . VAL A 1 86 ? -1.231 9.163 -6.811 1.00 98.50 86 VAL A O 1
ATOM 667 N N . VAL A 1 87 ? 0.772 10.163 -6.778 1.00 98.06 87 VAL A N 1
ATOM 668 C CA . VAL A 1 87 ? 0.339 11.326 -5.981 1.00 98.06 87 VAL A CA 1
ATOM 669 C C . VAL A 1 87 ? -0.685 12.180 -6.732 1.00 98.06 87 VAL A C 1
ATOM 671 O O . VAL A 1 87 ? -1.643 12.645 -6.116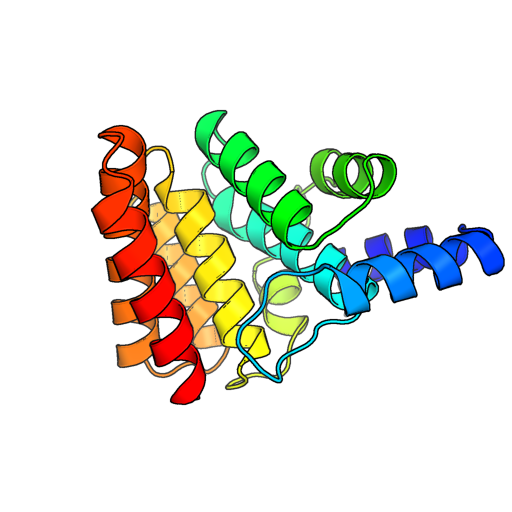 1.00 98.06 87 VAL A O 1
ATOM 674 N N . GLU A 1 88 ? -0.546 12.324 -8.044 1.00 97.75 88 GLU A N 1
ATOM 675 C CA . GLU A 1 88 ? -1.436 13.105 -8.910 1.00 97.75 88 GLU A CA 1
ATOM 676 C C . GLU A 1 88 ? -2.687 12.331 -9.349 1.00 97.75 88 GLU A C 1
ATOM 678 O O . GLU A 1 88 ? -3.653 12.938 -9.798 1.00 97.75 88 GLU A O 1
ATOM 683 N N . PHE A 1 89 ? -2.709 11.003 -9.190 1.00 98.19 89 PHE A N 1
ATOM 684 C CA . PHE A 1 89 ? -3.856 10.176 -9.567 1.00 98.19 89 PHE A CA 1
ATOM 685 C C . PHE A 1 89 ? -5.145 10.596 -8.837 1.00 98.19 89 PHE A C 1
ATOM 687 O O . PHE A 1 89 ? -5.212 10.557 -7.605 1.00 98.19 89 PHE A O 1
ATOM 694 N N . GLU A 1 90 ? -6.167 10.985 -9.596 1.00 96.31 90 GLU A N 1
ATOM 695 C CA . GLU A 1 90 ? -7.460 11.427 -9.067 1.00 96.31 90 GLU A CA 1
ATOM 696 C C . GLU A 1 90 ? -8.301 10.248 -8.557 1.00 96.31 90 GLU A C 1
ATOM 698 O O . GLU A 1 90 ? -8.319 9.173 -9.155 1.00 96.31 90 GLU A O 1
ATOM 703 N N . LEU A 1 91 ? -9.002 10.460 -7.439 1.00 96.00 91 LEU A N 1
ATOM 704 C CA . LEU A 1 91 ? -9.773 9.423 -6.740 1.00 96.00 91 LEU A CA 1
ATOM 705 C C . LEU A 1 91 ? -11.293 9.579 -6.887 1.00 96.00 91 LEU A C 1
ATOM 707 O O . LEU A 1 91 ? -12.039 8.747 -6.386 1.00 96.00 91 LEU A O 1
ATOM 711 N N . ASP A 1 92 ? -11.759 10.627 -7.567 1.00 93.12 92 ASP A N 1
ATOM 712 C CA . ASP A 1 92 ? -13.169 11.036 -7.659 1.00 93.12 92 ASP A CA 1
ATOM 713 C C . ASP A 1 92 ? -14.123 9.927 -8.140 1.00 93.12 92 ASP A C 1
ATOM 715 O O . ASP A 1 92 ? -15.299 9.909 -7.778 1.00 93.12 92 ASP A O 1
ATOM 719 N N . ARG A 1 93 ? -13.613 9.001 -8.954 1.00 93.12 93 ARG A N 1
ATOM 720 C CA . ARG A 1 93 ? -14.367 7.882 -9.537 1.00 93.12 93 ARG A CA 1
ATOM 721 C C . ARG A 1 93 ? -13.850 6.508 -9.124 1.00 93.12 93 ARG A C 1
ATOM 723 O O . ARG A 1 93 ? -14.371 5.512 -9.615 1.00 93.12 93 ARG A O 1
ATOM 730 N N . VAL A 1 94 ? -12.830 6.452 -8.271 1.00 96.31 94 VAL A N 1
ATOM 731 C CA . VAL A 1 94 ? -12.224 5.193 -7.834 1.00 96.31 94 VAL A CA 1
ATOM 732 C C . VAL A 1 94 ? -13.087 4.586 -6.739 1.00 96.31 94 VAL A C 1
ATOM 734 O O . VAL A 1 94 ? -13.402 5.234 -5.742 1.00 96.31 94 VAL A O 1
ATOM 737 N N . THR A 1 95 ? -13.473 3.335 -6.932 1.00 95.44 95 THR A N 1
ATOM 738 C CA . THR A 1 95 ? -14.298 2.582 -5.988 1.00 95.44 95 THR A CA 1
ATOM 739 C C . THR A 1 95 ? -13.455 1.611 -5.169 1.00 95.44 95 THR A C 1
ATOM 741 O O . THR A 1 95 ? -12.315 1.294 -5.513 1.00 95.44 95 THR A O 1
ATOM 744 N N . LEU A 1 96 ? -14.030 1.082 -4.087 1.00 95.31 96 LEU A N 1
ATOM 745 C CA . LEU A 1 96 ? -13.388 0.009 -3.330 1.00 95.31 96 LEU A CA 1
ATOM 746 C C . LEU A 1 96 ? -13.232 -1.273 -4.167 1.00 95.31 96 LEU A C 1
ATOM 748 O O . LEU A 1 96 ? -12.248 -1.986 -4.003 1.00 95.31 96 LEU A O 1
ATOM 752 N N . GLU A 1 97 ? -14.153 -1.514 -5.108 1.00 96.25 97 GLU A N 1
ATOM 753 C CA . GLU A 1 97 ? -14.093 -2.626 -6.067 1.00 96.25 97 GLU A CA 1
ATOM 754 C C . GLU A 1 97 ? -12.903 -2.485 -7.032 1.00 96.25 97 GLU A C 1
ATOM 756 O O . GLU A 1 97 ? -12.234 -3.471 -7.345 1.00 96.25 97 GLU A O 1
ATOM 761 N N . ASP A 1 98 ? -12.565 -1.255 -7.446 1.00 96.88 98 ASP A N 1
ATOM 762 C CA . ASP A 1 98 ? -11.343 -0.999 -8.218 1.00 96.88 98 ASP A CA 1
ATOM 763 C C . ASP A 1 98 ? -10.089 -1.377 -7.422 1.00 96.88 98 ASP A C 1
ATOM 765 O O . ASP A 1 98 ? -9.133 -1.878 -8.002 1.00 96.88 98 ASP A O 1
ATOM 769 N N . ALA A 1 99 ? -10.065 -1.156 -6.105 1.00 97.06 99 ALA A N 1
ATOM 770 C CA . ALA A 1 99 ? -8.929 -1.540 -5.271 1.00 97.06 99 ALA A CA 1
ATOM 771 C C . ALA A 1 99 ? -8.883 -3.059 -5.029 1.00 97.06 99 ALA A C 1
ATOM 773 O O . ALA A 1 99 ? -7.836 -3.683 -5.216 1.00 97.06 99 ALA A O 1
ATOM 774 N N . SER A 1 100 ? -10.006 -3.666 -4.635 1.00 96.94 100 SER A N 1
ATOM 775 C CA . SER A 1 100 ? -10.071 -5.090 -4.289 1.00 96.94 100 SER A CA 1
ATOM 776 C C . SER A 1 100 ? -9.887 -6.009 -5.500 1.00 96.94 100 SER A C 1
ATOM 77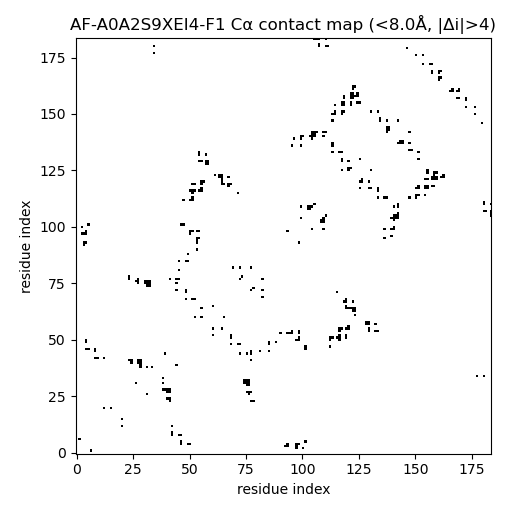8 O O . SER A 1 100 ? -9.296 -7.079 -5.368 1.00 96.94 100 SER A O 1
ATOM 780 N N . GLY A 1 101 ? -10.285 -5.569 -6.697 1.00 96.50 101 GLY A N 1
ATOM 781 C CA . GLY A 1 101 ? -10.134 -6.322 -7.944 1.00 96.50 101 GLY A CA 1
ATOM 782 C C . GLY A 1 101 ? -8.718 -6.360 -8.538 1.00 96.50 101 GLY A C 1
ATOM 783 O O . GLY A 1 101 ? -8.524 -7.002 -9.570 1.00 96.50 101 GLY A O 1
ATOM 784 N N . LEU A 1 102 ? -7.728 -5.681 -7.940 1.00 96.69 102 LEU A N 1
ATOM 785 C CA . LEU A 1 102 ? -6.348 -5.638 -8.460 1.00 96.69 102 LEU A CA 1
ATOM 786 C C . LEU A 1 102 ? -5.562 -6.923 -8.225 1.00 96.69 102 LEU A C 1
ATOM 788 O O . LEU A 1 102 ? -4.640 -7.231 -8.980 1.00 96.69 102 LEU A O 1
ATOM 792 N N . PHE A 1 103 ? -5.889 -7.639 -7.155 1.00 95.62 103 PHE A N 1
ATOM 793 C CA . PHE A 1 103 ? -5.120 -8.783 -6.693 1.00 95.62 103 PHE A CA 1
ATOM 794 C C . PHE A 1 103 ? -6.032 -9.990 -6.489 1.00 95.62 103 PHE A C 1
ATOM 796 O O . PHE A 1 103 ? -7.201 -9.819 -6.150 1.00 95.62 103 PHE A O 1
ATOM 803 N N . PRO A 1 104 ? -5.518 -11.221 -6.660 1.00 95.19 104 PRO A N 1
ATOM 804 C CA . PRO A 1 104 ? -6.314 -12.414 -6.403 1.00 95.19 104 PRO A CA 1
ATOM 805 C C . PRO A 1 104 ? -6.863 -12.417 -4.961 1.00 95.19 104 PRO A C 1
ATOM 807 O O . PRO A 1 104 ? -6.075 -12.186 -4.031 1.00 95.19 104 PRO A O 1
ATOM 810 N N . PRO A 1 105 ? -8.162 -12.697 -4.748 1.00 95.75 105 PRO A N 1
ATOM 811 C CA . PRO A 1 105 ? -8.731 -12.834 -3.409 1.00 95.75 105 PRO A CA 1
ATOM 812 C C . PRO A 1 105 ? -8.024 -13.927 -2.597 1.00 95.75 105 PRO A C 1
ATOM 814 O O . PRO A 1 105 ? -7.477 -14.879 -3.157 1.00 95.75 105 PRO A O 1
ATOM 817 N N . GLY A 1 106 ? -7.978 -13.764 -1.275 1.00 94.19 106 GLY A N 1
ATOM 818 C CA . GLY A 1 106 ? -7.347 -14.707 -0.349 1.00 94.19 106 GLY A CA 1
ATOM 819 C C . GLY A 1 106 ? -5.831 -14.853 -0.516 1.00 94.19 106 GLY A C 1
ATOM 820 O O . GLY A 1 106 ? -5.247 -15.773 0.044 1.00 94.19 106 GLY A O 1
ATOM 821 N N . SER A 1 107 ? -5.178 -13.985 -1.296 1.00 93.56 107 SER A N 1
ATOM 822 C CA . SER A 1 107 ? -3.747 -14.092 -1.588 1.00 93.56 107 SER A CA 1
ATOM 823 C C . SER A 1 107 ? -2.876 -13.230 -0.677 1.00 93.56 107 SER A C 1
ATOM 825 O O . SER A 1 107 ? -3.310 -12.244 -0.075 1.00 93.56 107 SER A O 1
ATOM 827 N N . GLN A 1 108 ? -1.580 -13.531 -0.658 1.00 92.88 108 GLN A N 1
ATOM 828 C CA . GLN A 1 108 ? -0.595 -12.674 -0.006 1.00 92.88 108 GLN A CA 1
ATOM 829 C C . GLN A 1 108 ? -0.590 -11.244 -0.593 1.00 92.88 108 GLN A C 1
ATOM 831 O O . GLN A 1 108 ? -0.427 -10.284 0.156 1.00 92.88 108 GLN A O 1
ATOM 836 N N . LYS A 1 109 ? -0.861 -11.066 -1.900 1.00 94.69 109 LYS A N 1
ATOM 837 C CA . LYS A 1 109 ? -0.995 -9.740 -2.546 1.00 94.69 109 LYS A CA 1
ATOM 838 C C . LYS A 1 109 ? -2.170 -8.941 -1.976 1.00 94.69 109 LYS A C 1
ATOM 840 O O . LYS A 1 109 ? -2.020 -7.762 -1.662 1.00 94.69 109 LYS A O 1
ATOM 845 N N . ALA A 1 110 ? -3.307 -9.600 -1.761 1.00 95.56 110 ALA A N 1
ATOM 846 C CA . ALA A 1 110 ? -4.454 -9.004 -1.084 1.00 95.56 110 ALA A CA 1
ATOM 847 C C . ALA A 1 110 ? -4.108 -8.574 0.357 1.00 95.56 110 ALA A C 1
ATOM 849 O O . ALA A 1 110 ? -4.470 -7.483 0.797 1.00 95.56 110 ALA A O 1
ATOM 850 N N . CYS A 1 111 ? -3.323 -9.385 1.069 1.00 94.75 111 CYS A N 1
ATOM 851 C CA . CYS A 1 111 ? -2.832 -9.048 2.405 1.00 94.75 111 CYS A CA 1
ATOM 852 C C . CYS A 1 111 ? -1.944 -7.785 2.405 1.00 94.75 111 CYS A C 1
ATOM 854 O O . CYS A 1 111 ? -2.109 -6.911 3.260 1.00 94.75 111 CYS A O 1
ATOM 856 N N . TYR A 1 112 ? -1.062 -7.637 1.407 1.00 94.94 112 TYR A N 1
ATOM 857 C CA . TYR A 1 112 ? -0.260 -6.423 1.211 1.00 94.94 112 TYR A CA 1
ATOM 858 C C . TYR A 1 112 ? -1.114 -5.180 0.957 1.00 94.94 112 TYR A C 1
ATOM 860 O O . TYR A 1 112 ? -0.799 -4.122 1.503 1.00 94.94 112 TYR A O 1
ATOM 868 N N . LEU A 1 113 ? -2.191 -5.297 0.174 1.00 97.19 113 LEU A N 1
ATOM 869 C CA . LEU A 1 113 ? -3.109 -4.186 -0.070 1.00 97.19 113 LEU A CA 1
ATOM 870 C C . LEU A 1 113 ? -3.782 -3.720 1.224 1.00 97.19 113 LEU A C 1
ATOM 872 O O . LEU A 1 113 ? -3.665 -2.546 1.580 1.00 97.19 113 LEU A O 1
ATOM 876 N N . LEU A 1 114 ? -4.423 -4.631 1.962 1.00 97.69 114 LEU A N 1
ATOM 877 C CA . LEU A 1 114 ? -5.080 -4.275 3.221 1.00 97.69 114 LEU A CA 1
ATOM 878 C C . LEU A 1 114 ? -4.079 -3.708 4.241 1.00 97.69 114 LEU A C 1
ATOM 880 O O . LEU A 1 114 ? -4.352 -2.698 4.892 1.00 97.69 114 LEU A O 1
ATOM 884 N N . SER A 1 115 ? -2.908 -4.335 4.367 1.00 96.38 115 SER A N 1
ATOM 885 C CA . SER A 1 115 ? -1.861 -3.888 5.287 1.00 96.38 115 SER A CA 1
ATOM 886 C C . SER A 1 115 ? -1.314 -2.506 4.921 1.00 96.38 115 SER A C 1
ATOM 888 O O . SER A 1 115 ? -1.169 -1.656 5.798 1.00 96.38 115 SER A O 1
ATOM 890 N N . GLY A 1 116 ? -1.046 -2.250 3.638 1.00 96.50 116 GLY A N 1
ATOM 891 C CA . GLY A 1 116 ? -0.592 -0.946 3.157 1.00 96.50 116 GLY A CA 1
ATOM 892 C C . GLY A 1 116 ? -1.629 0.147 3.409 1.00 96.50 116 GLY A C 1
ATOM 893 O O . GLY A 1 116 ? -1.288 1.184 3.973 1.00 96.50 116 GLY A O 1
ATOM 894 N N . ALA A 1 117 ? -2.893 -0.118 3.064 1.00 97.44 117 ALA A N 1
ATOM 895 C CA . ALA A 1 117 ? -3.998 0.822 3.229 1.00 97.44 117 ALA A CA 1
ATOM 896 C C . ALA A 1 117 ? -4.192 1.210 4.697 1.00 97.44 117 ALA A C 1
ATOM 898 O O . ALA A 1 117 ? -4.156 2.387 5.042 1.00 97.44 117 ALA A O 1
ATOM 899 N N . THR A 1 118 ? -4.299 0.213 5.576 1.00 97.31 118 THR A N 1
ATOM 900 C CA . THR A 1 118 ? -4.475 0.442 7.017 1.00 97.31 118 THR A CA 1
ATOM 901 C C . THR A 1 118 ? -3.264 1.111 7.658 1.00 97.31 118 THR A C 1
ATOM 903 O O . THR A 1 118 ? -3.436 1.949 8.538 1.00 97.31 118 THR A O 1
ATOM 906 N N . THR A 1 119 ? -2.040 0.781 7.226 1.00 95.81 119 THR A N 1
ATOM 907 C CA . THR A 1 119 ? -0.818 1.418 7.747 1.00 95.81 119 THR A CA 1
ATOM 908 C C . THR A 1 119 ? -0.751 2.892 7.372 1.00 95.81 119 THR A C 1
ATOM 910 O O . THR A 1 119 ? -0.367 3.701 8.214 1.00 95.81 119 THR A O 1
ATOM 913 N N . VAL A 1 120 ? -1.106 3.243 6.131 1.00 96.88 120 VAL A N 1
ATOM 914 C CA . VAL A 1 120 ? -1.140 4.642 5.685 1.00 96.88 120 VAL A CA 1
ATOM 915 C C . VAL A 1 120 ? -2.216 5.412 6.447 1.00 96.88 120 VAL A C 1
ATOM 917 O O . VAL A 1 120 ? -1.859 6.396 7.085 1.00 96.88 120 VAL A O 1
ATOM 920 N N . ALA A 1 121 ? -3.446 4.896 6.494 1.00 96.69 121 ALA A N 1
ATOM 921 C CA . ALA A 1 121 ? -4.570 5.478 7.238 1.00 96.69 121 ALA A CA 1
ATOM 922 C C . ALA A 1 121 ? -4.284 5.660 8.744 1.00 96.69 121 ALA A C 1
ATOM 924 O O . ALA A 1 121 ? -4.713 6.591 9.413 1.00 96.69 121 ALA A O 1
ATOM 925 N N . ALA A 1 122 ? -3.478 4.779 9.341 1.00 96.38 122 ALA A N 1
ATOM 926 C CA . ALA A 1 122 ? -3.159 4.871 10.763 1.00 96.38 122 ALA A CA 1
ATOM 927 C C . ALA A 1 122 ? -2.109 5.949 11.129 1.00 96.38 122 ALA A C 1
ATOM 929 O O . ALA A 1 122 ? -1.840 6.127 12.330 1.00 96.38 122 ALA A O 1
ATOM 930 N N . MET A 1 123 ? -1.495 6.636 10.152 1.00 93.31 123 MET A N 1
ATOM 931 C CA . MET A 1 123 ? -0.339 7.528 10.361 1.00 93.31 123 MET A CA 1
ATOM 932 C C . MET A 1 123 ? -0.638 8.715 11.282 1.00 93.31 123 MET A C 1
ATOM 934 O O . MET A 1 123 ? 0.139 8.990 12.203 1.00 93.31 123 MET A O 1
ATOM 938 N N . ASP A 1 124 ? -1.775 9.376 11.116 1.00 92.94 124 ASP A N 1
ATOM 939 C CA . ASP A 1 124 ? -2.301 10.393 12.038 1.00 92.94 124 ASP A CA 1
ATOM 940 C C . ASP A 1 124 ? -3.322 9.812 13.028 1.00 92.94 124 ASP A C 1
ATOM 942 O O . ASP A 1 124 ? -3.426 10.290 14.160 1.00 92.94 124 ASP A O 1
ATOM 946 N N . GLY A 1 125 ? -3.950 8.694 12.683 1.00 92.56 125 GLY A N 1
ATOM 947 C CA . GLY A 1 125 ? -4.714 7.859 13.594 1.00 92.56 125 GLY A CA 1
ATOM 948 C C . GLY A 1 125 ? -5.987 7.359 12.939 1.00 92.56 125 GLY A C 1
ATOM 949 O O . GLY A 1 125 ? -6.844 8.150 12.591 1.00 92.56 125 GLY A O 1
ATOM 950 N N . LEU A 1 126 ? -6.141 6.035 12.903 1.00 93.62 126 LEU A N 1
ATOM 951 C CA . LEU A 1 126 ? -7.213 5.394 12.151 1.00 93.62 126 LEU A CA 1
ATOM 952 C C . LEU A 1 126 ? -8.615 5.781 12.664 1.00 93.62 126 LEU A C 1
ATOM 954 O O . LEU A 1 126 ? -9.017 5.382 13.776 1.00 93.62 126 LEU A O 1
ATOM 958 N N . SER A 1 127 ? -9.341 6.520 11.833 1.00 94.81 127 SER A N 1
ATOM 959 C CA . SER A 1 127 ? -10.712 6.981 11.998 1.00 94.81 127 SER A CA 1
ATOM 960 C C . SER A 1 127 ? -11.707 5.814 11.958 1.00 94.81 127 SER A C 1
ATOM 962 O O . SER A 1 127 ? -11.389 4.680 11.587 1.00 94.81 127 SER A O 1
ATOM 964 N N . ALA A 1 128 ? -12.945 6.063 12.395 1.00 95.56 128 ALA A N 1
ATOM 965 C CA . ALA A 1 128 ? -13.996 5.047 12.333 1.00 95.56 128 ALA A CA 1
ATOM 966 C C . ALA A 1 128 ? -14.411 4.732 10.884 1.00 95.56 128 ALA A C 1
ATOM 968 O O . ALA A 1 128 ? -14.798 3.600 10.596 1.00 95.56 128 ALA A O 1
ATOM 969 N N . GLN A 1 129 ? -14.328 5.720 9.987 1.00 95.31 129 GLN A N 1
ATOM 970 C CA . GLN A 1 129 ? -14.678 5.564 8.577 1.00 95.31 129 GLN A CA 1
ATOM 971 C C . GLN A 1 129 ? -13.599 4.770 7.834 1.00 95.31 129 GLN A C 1
ATOM 973 O O . GLN A 1 129 ? -13.927 3.832 7.108 1.00 95.31 129 GLN A O 1
ATOM 978 N N . GLU A 1 130 ? -12.325 5.068 8.088 1.00 96.38 130 GLU A N 1
ATOM 979 C CA . GLU A 1 130 ? -11.195 4.307 7.550 1.00 96.38 130 GLU A CA 1
ATOM 980 C C . GLU A 1 130 ? -11.182 2.865 8.063 1.00 96.38 130 GLU A C 1
ATOM 982 O O . GLU A 1 130 ? -10.971 1.933 7.289 1.00 96.38 130 GLU A O 1
ATOM 987 N N . GLU A 1 131 ? -11.464 2.642 9.355 1.00 96.94 131 GLU A N 1
ATOM 988 C CA . GLU A 1 131 ? -11.572 1.281 9.885 1.00 96.94 131 GLU A CA 1
ATOM 989 C C . GLU A 1 131 ? -12.719 0.506 9.222 1.00 96.94 131 GLU A C 1
ATOM 991 O O . GLU A 1 131 ? -12.539 -0.660 8.865 1.00 96.94 131 GLU A O 1
ATOM 996 N N . ALA A 1 132 ? -13.889 1.127 9.045 1.00 96.69 132 ALA A N 1
ATOM 997 C CA . ALA A 1 132 ? -15.013 0.490 8.364 1.00 96.69 132 ALA A CA 1
ATOM 998 C C . ALA A 1 132 ? -14.658 0.134 6.909 1.00 96.69 132 ALA A C 1
ATOM 1000 O O . ALA A 1 132 ? -14.878 -1.005 6.497 1.00 96.69 132 ALA A O 1
ATOM 1001 N N . SER A 1 133 ? -14.029 1.064 6.184 1.00 96.12 133 SER A N 1
ATOM 1002 C CA . SER A 1 133 ? -13.533 0.861 4.816 1.00 96.12 133 SER A CA 1
ATOM 1003 C C . SER A 1 133 ? -12.501 -0.271 4.741 1.00 96.12 133 SER A C 1
ATOM 1005 O O . SER A 1 133 ? -12.600 -1.157 3.896 1.00 96.12 133 SER A O 1
ATOM 1007 N N . ALA A 1 134 ? -11.553 -0.333 5.681 1.00 97.06 134 ALA A N 1
ATOM 1008 C CA . ALA A 1 134 ? -10.561 -1.405 5.751 1.00 97.06 134 ALA A CA 1
ATOM 1009 C C . ALA A 1 134 ? -11.185 -2.784 6.020 1.00 97.06 134 ALA A C 1
ATOM 1011 O O . ALA A 1 134 ? -10.727 -3.796 5.485 1.00 97.06 134 ALA A O 1
ATOM 1012 N N . ARG A 1 135 ? -12.238 -2.848 6.842 1.00 98.31 135 ARG A N 1
ATOM 1013 C CA . ARG A 1 135 ? -12.982 -4.094 7.087 1.00 98.31 135 ARG A CA 1
ATOM 1014 C C . ARG A 1 135 ? -13.746 -4.540 5.850 1.00 98.31 135 ARG A C 1
ATOM 1016 O O . ARG A 1 135 ? -13.705 -5.722 5.515 1.00 98.31 135 ARG A O 1
ATOM 1023 N N . GLU A 1 136 ? -14.402 -3.605 5.171 1.00 98.00 136 GLU A N 1
ATOM 1024 C CA . GLU A 1 136 ? -15.085 -3.868 3.907 1.00 98.00 136 GLU A CA 1
ATOM 1025 C C . GLU A 1 136 ? -14.097 -4.350 2.836 1.00 98.00 136 GLU A C 1
ATOM 1027 O O . GLU A 1 136 ? -14.341 -5.369 2.190 1.00 98.00 136 GLU A O 1
ATOM 1032 N N . LEU A 1 137 ? -12.933 -3.701 2.728 1.00 98.12 137 LEU A N 1
ATOM 1033 C CA . LEU A 1 137 ? -11.844 -4.122 1.851 1.00 98.12 137 LEU A CA 1
ATOM 1034 C C . LEU A 1 137 ? -11.396 -5.548 2.174 1.00 98.12 137 LEU A C 1
ATOM 1036 O O . LEU A 1 137 ? -11.286 -6.374 1.275 1.00 98.12 137 LEU A O 1
ATOM 1040 N N . GLY A 1 138 ? -11.153 -5.851 3.452 1.00 97.69 138 GLY A N 1
ATOM 1041 C CA . GLY A 1 138 ? -10.748 -7.185 3.892 1.00 97.69 138 GLY A CA 1
ATOM 1042 C C . GLY A 1 138 ? -11.749 -8.273 3.499 1.00 97.69 138 GLY A C 1
ATOM 1043 O O . GLY A 1 138 ? -11.334 -9.347 3.063 1.00 97.69 138 GLY A O 1
ATOM 1044 N N . ALA A 1 139 ? -13.049 -7.975 3.584 1.00 98.00 139 ALA A N 1
ATOM 1045 C CA . ALA A 1 139 ? -14.108 -8.878 3.146 1.00 98.00 139 ALA A CA 1
ATOM 1046 C C . ALA A 1 139 ? -14.130 -9.062 1.617 1.00 98.00 139 ALA A C 1
ATOM 1048 O O . ALA A 1 139 ? -14.215 -10.196 1.152 1.00 98.00 139 ALA A O 1
ATOM 1049 N N . GLN A 1 140 ? -14.005 -7.982 0.834 1.00 98.00 140 GLN A N 1
ATOM 1050 C CA . GLN A 1 140 ? -13.940 -8.059 -0.637 1.00 98.00 140 GLN A CA 1
ATOM 1051 C C . GLN A 1 140 ? -12.690 -8.796 -1.134 1.00 98.00 140 GLN A C 1
ATOM 1053 O O . GLN A 1 140 ? -12.716 -9.444 -2.175 1.00 98.00 140 GLN A O 1
ATOM 1058 N N . LEU A 1 141 ? -11.603 -8.718 -0.371 1.00 97.50 141 LEU A N 1
ATOM 1059 C CA . LEU A 1 141 ? -10.361 -9.440 -0.616 1.00 97.50 141 LEU A CA 1
ATOM 1060 C C . LEU A 1 141 ? -10.399 -10.903 -0.151 1.00 97.50 141 LEU A C 1
ATOM 1062 O O . LEU A 1 141 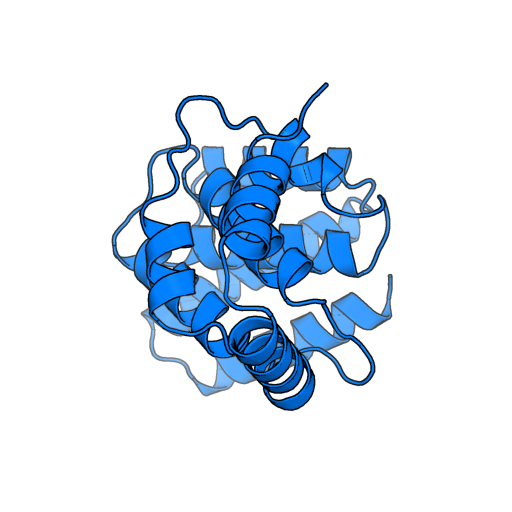? -9.381 -11.583 -0.257 1.00 97.50 141 LEU A O 1
ATOM 1066 N N . GLU A 1 142 ? -11.526 -11.384 0.383 1.00 97.31 142 GLU A N 1
ATOM 1067 C CA . GLU A 1 142 ? -11.703 -12.739 0.926 1.00 97.31 142 GLU A CA 1
ATOM 1068 C C . GLU A 1 142 ? -10.657 -13.117 1.994 1.00 97.31 142 GLU A C 1
ATOM 1070 O O . GLU A 1 142 ? -10.250 -14.273 2.131 1.00 97.31 142 GLU A O 1
ATOM 1075 N N . LEU A 1 143 ? -10.202 -12.136 2.777 1.00 96.31 143 LEU A N 1
ATOM 1076 C CA . LEU A 1 143 ? -9.298 -12.377 3.897 1.00 96.31 143 LEU A CA 1
ATOM 1077 C C . LEU A 1 143 ? -10.097 -12.822 5.124 1.00 96.31 143 LEU A C 1
ATOM 1079 O O . LEU A 1 143 ? -11.170 -12.301 5.418 1.00 96.31 143 LEU A O 1
ATOM 1083 N N . ALA A 1 144 ? -9.548 -13.761 5.895 1.00 95.81 144 ALA A N 1
ATOM 1084 C CA . ALA A 1 144 ? -10.192 -14.208 7.124 1.00 95.81 144 ALA A CA 1
ATOM 1085 C C . ALA A 1 144 ? -10.354 -13.046 8.124 1.00 95.81 144 ALA A C 1
ATOM 1087 O O . ALA A 1 144 ? -9.383 -12.346 8.416 1.00 95.81 144 ALA A O 1
ATOM 1088 N N . ASP A 1 145 ? -11.527 -12.911 8.752 1.00 96.38 145 ASP A N 1
ATOM 1089 C CA . ASP A 1 145 ? -11.828 -11.835 9.717 1.00 96.38 145 ASP A CA 1
ATOM 1090 C C . ASP A 1 145 ? -10.758 -11.666 10.803 1.00 96.38 145 ASP A C 1
ATOM 1092 O O . ASP A 1 145 ? -10.434 -10.557 11.228 1.00 96.38 145 ASP A O 1
ATOM 1096 N N . LYS A 1 146 ? -10.184 -12.781 11.275 1.00 95.56 146 LYS A N 1
ATOM 1097 C CA . LYS A 1 146 ? -9.101 -12.759 12.266 1.00 95.56 146 LYS A CA 1
ATOM 1098 C C . LYS A 1 146 ? -7.853 -12.063 11.728 1.00 95.56 146 LYS A C 1
ATOM 1100 O O . LYS A 1 146 ? -7.261 -11.272 12.453 1.00 95.56 146 LYS A O 1
ATOM 1105 N N . LEU A 1 147 ? -7.476 -12.336 10.482 1.00 95.19 147 LEU A N 1
ATOM 1106 C CA . LEU A 1 147 ? -6.342 -11.688 9.832 1.00 95.19 147 LEU A CA 1
ATOM 1107 C C . LEU A 1 147 ? -6.618 -10.196 9.634 1.00 95.19 147 LEU A C 1
ATOM 1109 O O . LEU A 1 147 ? -5.787 -9.380 10.019 1.00 9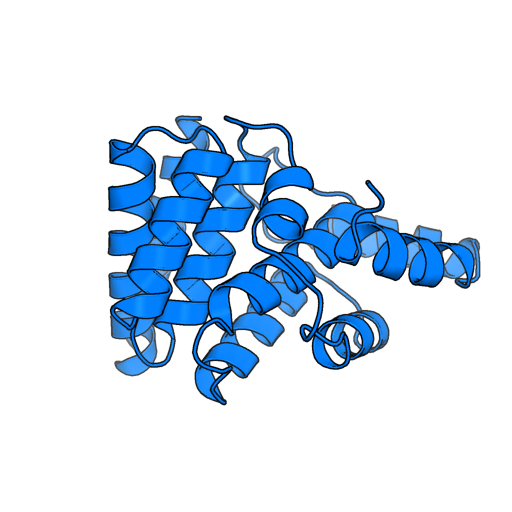5.19 147 LEU A O 1
ATOM 1113 N N . VAL A 1 148 ? -7.808 -9.837 9.139 1.00 97.00 148 VAL A N 1
ATOM 1114 C CA . VAL A 1 148 ? -8.231 -8.434 8.973 1.00 97.00 148 VAL A CA 1
ATOM 1115 C C . VAL A 1 148 ? -8.121 -7.668 10.295 1.00 97.00 148 VAL A C 1
ATOM 1117 O O . VAL A 1 148 ? -7.504 -6.606 10.353 1.00 97.00 148 VAL A O 1
ATOM 1120 N N . ASN A 1 149 ? -8.645 -8.238 11.385 1.00 97.06 149 ASN A N 1
ATOM 1121 C CA . ASN A 1 149 ? -8.559 -7.644 12.721 1.00 97.06 149 ASN A CA 1
ATOM 1122 C C . ASN A 1 149 ? -7.116 -7.427 13.185 1.00 97.06 149 ASN A C 1
ATOM 1124 O O . ASN A 1 149 ? -6.802 -6.378 13.747 1.00 97.06 149 ASN A O 1
ATOM 1128 N N . VAL A 1 150 ? -6.245 -8.415 12.970 1.00 96.50 150 VAL A N 1
ATOM 1129 C CA . VAL A 1 150 ? -4.844 -8.325 13.388 1.00 96.50 150 VAL A CA 1
ATOM 1130 C C . VAL A 1 150 ? -4.091 -7.285 12.559 1.00 96.50 150 VAL A C 1
ATOM 1132 O O . VAL A 1 150 ? -3.344 -6.505 13.141 1.00 96.50 150 VAL A O 1
ATOM 1135 N N . LEU A 1 151 ? -4.317 -7.212 11.244 1.00 96.19 151 LEU A N 1
ATOM 1136 C CA . LEU A 1 151 ? -3.689 -6.205 10.381 1.00 96.19 151 LEU A CA 1
ATOM 1137 C C . LEU A 1 151 ? -4.106 -4.782 10.770 1.00 96.19 151 LEU A C 1
ATOM 1139 O O . LEU A 1 151 ? -3.250 -3.911 10.892 1.00 96.19 151 LEU A O 1
ATOM 1143 N N . ILE A 1 152 ? -5.393 -4.555 11.050 1.00 97.44 152 ILE A N 1
ATOM 1144 C CA . ILE A 1 152 ? -5.887 -3.254 11.527 1.00 97.44 152 ILE A CA 1
ATOM 1145 C C . ILE A 1 152 ? -5.260 -2.893 12.884 1.00 97.44 152 ILE A C 1
ATOM 1147 O O . ILE A 1 152 ? -4.821 -1.759 13.088 1.00 97.44 152 ILE A O 1
ATOM 1151 N N . ALA A 1 153 ? -5.203 -3.842 13.823 1.00 97.00 153 ALA A N 1
ATOM 1152 C CA . ALA A 1 153 ? -4.612 -3.608 15.139 1.00 97.00 153 ALA A CA 1
ATOM 1153 C C . ALA A 1 153 ? -3.103 -3.315 15.055 1.00 97.00 153 ALA A C 1
ATOM 1155 O O . ALA A 1 153 ? -2.613 -2.409 15.733 1.00 97.00 153 ALA A O 1
ATOM 1156 N N . GLU A 1 154 ? -2.379 -4.047 14.207 1.00 96.50 154 GLU A N 1
ATOM 1157 C CA . GLU A 1 154 ? -0.956 -3.837 13.935 1.00 96.50 154 GLU A CA 1
ATOM 1158 C C . GLU A 1 154 ? -0.714 -2.457 13.316 1.00 96.50 154 GLU A C 1
ATOM 1160 O O . GLU A 1 154 ? 0.106 -1.700 13.832 1.00 96.50 154 GLU A O 1
ATOM 1165 N N . ALA A 1 155 ? -1.485 -2.077 12.296 1.00 96.31 155 ALA A N 1
ATOM 1166 C CA . ALA A 1 155 ? -1.397 -0.762 11.672 1.00 96.31 155 ALA A CA 1
ATOM 1167 C C . ALA A 1 155 ? -1.628 0.380 12.677 1.00 96.31 155 ALA A C 1
ATOM 1169 O O . ALA A 1 155 ? -0.831 1.321 12.740 1.00 96.31 155 ALA A O 1
ATOM 1170 N N . ARG A 1 156 ? -2.658 0.269 13.533 1.00 96.38 156 ARG A N 1
ATOM 1171 C CA . ARG A 1 156 ? -2.907 1.223 14.631 1.00 96.38 156 ARG A CA 1
ATOM 1172 C C . ARG A 1 156 ? -1.696 1.333 15.563 1.00 96.38 156 ARG A C 1
ATOM 1174 O O . ARG A 1 156 ? -1.287 2.447 15.901 1.00 96.38 156 ARG A O 1
ATOM 1181 N N . ALA A 1 157 ? -1.119 0.200 15.967 1.00 96.75 157 ALA A N 1
ATOM 1182 C CA . ALA A 1 157 ? 0.064 0.171 16.823 1.00 96.75 157 ALA A CA 1
ATOM 1183 C C . ALA A 1 157 ? 1.280 0.814 16.136 1.00 96.75 157 ALA A C 1
ATOM 1185 O O . ALA A 1 157 ? 1.981 1.605 16.769 1.00 96.75 157 ALA A O 1
ATOM 1186 N N . THR A 1 158 ? 1.479 0.551 14.841 1.00 95.06 158 THR A N 1
ATOM 1187 C CA . THR A 1 158 ? 2.565 1.134 14.042 1.00 95.06 158 THR A CA 1
ATOM 1188 C C . THR A 1 158 ? 2.427 2.650 13.964 1.00 95.06 158 THR A C 1
ATOM 1190 O O . THR A 1 158 ? 3.374 3.359 14.303 1.00 95.06 158 THR A O 1
ATOM 1193 N N . GLY A 1 159 ? 1.245 3.170 13.620 1.00 93.06 159 GLY A N 1
ATOM 1194 C CA . GLY A 1 159 ? 1.000 4.614 13.586 1.00 93.06 159 GLY A CA 1
ATOM 1195 C C . GLY A 1 159 ? 1.245 5.284 14.944 1.00 93.06 159 GLY A C 1
ATOM 1196 O O . GLY A 1 159 ? 1.908 6.320 15.032 1.00 93.06 159 GLY A O 1
ATOM 1197 N N . MET A 1 160 ? 0.795 4.658 16.038 1.00 94.56 160 MET A N 1
ATOM 1198 C CA . MET A 1 160 ? 1.063 5.143 17.397 1.00 94.56 160 MET A CA 1
ATOM 1199 C C . MET A 1 160 ? 2.557 5.159 17.745 1.00 94.56 160 MET A C 1
ATOM 1201 O O . MET A 1 160 ? 3.019 6.120 18.362 1.00 94.56 160 MET A O 1
ATOM 1205 N N . ALA A 1 161 ? 3.299 4.111 17.383 1.00 95.06 161 ALA A N 1
ATOM 1206 C CA . ALA A 1 161 ? 4.735 4.010 17.630 1.00 95.06 161 ALA A CA 1
ATOM 1207 C C . ALA A 1 161 ? 5.512 5.066 16.829 1.00 95.06 161 ALA A C 1
ATOM 1209 O O . ALA A 1 161 ? 6.342 5.781 17.393 1.00 95.06 161 ALA A O 1
ATOM 1210 N N . MET A 1 162 ? 5.168 5.253 15.550 1.00 91.81 162 MET A N 1
ATOM 1211 C CA . MET A 1 162 ? 5.772 6.271 14.685 1.00 91.81 162 MET A CA 1
ATOM 1212 C C . MET A 1 162 ? 5.556 7.687 15.228 1.00 91.81 162 MET A C 1
ATOM 1214 O O . MET A 1 162 ? 6.518 8.448 15.324 1.00 91.81 162 MET A O 1
ATOM 1218 N N . ARG A 1 163 ? 4.340 8.030 15.682 1.00 90.00 163 ARG A N 1
ATOM 1219 C CA . ARG A 1 163 ? 4.060 9.343 16.301 1.00 90.00 163 ARG A CA 1
ATOM 1220 C C . ARG A 1 163 ? 4.839 9.586 17.595 1.00 90.00 163 ARG A C 1
ATOM 1222 O O . ARG A 1 163 ? 5.109 10.734 17.937 1.00 90.00 163 ARG A O 1
ATOM 1229 N N . LYS A 1 164 ? 5.197 8.523 18.317 1.00 94.12 164 LYS A N 1
ATOM 1230 C CA . LYS A 1 164 ? 6.026 8.593 19.530 1.00 94.12 164 LYS A CA 1
ATOM 1231 C C . LYS A 1 164 ? 7.531 8.585 19.243 1.00 94.12 164 LYS A C 1
ATOM 1233 O O . LYS A 1 164 ? 8.302 8.787 20.175 1.00 94.12 164 LYS A O 1
ATOM 1238 N N . GLY A 1 165 ? 7.947 8.348 17.996 1.00 92.75 165 GLY A N 1
ATOM 1239 C CA . GLY A 1 165 ? 9.354 8.144 17.645 1.00 92.75 165 GLY A CA 1
ATOM 1240 C C . GLY A 1 165 ? 9.938 6.833 18.188 1.00 92.75 165 GLY A C 1
ATOM 1241 O O . GLY A 1 165 ? 11.149 6.729 18.361 1.00 92.75 165 GLY A O 1
ATOM 1242 N N . ASP A 1 166 ? 9.094 5.841 18.486 1.00 95.94 166 ASP A N 1
ATOM 1243 C CA . ASP A 1 166 ? 9.515 4.545 19.028 1.00 95.94 166 ASP A CA 1
ATOM 1244 C C . ASP A 1 166 ? 9.956 3.607 17.895 1.00 95.94 166 ASP A C 1
ATOM 1246 O O . ASP A 1 166 ? 9.197 2.771 17.397 1.00 95.94 166 ASP A O 1
ATOM 1250 N N . HIS A 1 167 ? 11.187 3.809 17.429 1.00 93.19 167 HIS A N 1
ATOM 1251 C CA . HIS A 1 167 ? 11.743 3.070 16.297 1.00 93.19 167 HIS A CA 1
ATOM 1252 C C . HIS A 1 167 ? 11.892 1.567 16.574 1.00 93.19 167 HIS A C 1
ATOM 1254 O O . HIS A 1 167 ? 11.669 0.765 15.668 1.00 93.19 167 HIS A O 1
ATOM 1260 N N . GLU A 1 168 ? 12.208 1.178 17.813 1.00 95.69 168 GLU A N 1
ATOM 1261 C CA . GLU A 1 168 ? 12.346 -0.233 18.193 1.00 95.69 168 GLU A CA 1
ATOM 1262 C C . GLU A 1 168 ? 11.007 -0.967 18.079 1.00 95.69 168 GLU A C 1
ATOM 1264 O O . GLU A 1 168 ? 10.936 -2.042 17.474 1.00 95.69 168 GLU A O 1
ATOM 1269 N N . LEU A 1 169 ? 9.927 -0.360 18.584 1.00 95.75 169 LEU A N 1
ATOM 1270 C CA . LEU A 1 169 ? 8.587 -0.925 18.457 1.00 95.75 169 LEU A CA 1
ATOM 1271 C C . LEU A 1 169 ? 8.133 -0.988 16.994 1.00 95.75 169 LEU A C 1
ATOM 1273 O O . LEU A 1 169 ? 7.548 -1.989 16.581 1.00 95.75 169 LEU A O 1
ATOM 1277 N N . VAL A 1 170 ? 8.425 0.039 16.190 1.00 92.69 170 VAL A N 1
ATOM 1278 C CA . VAL A 1 170 ? 8.125 0.024 14.747 1.00 92.69 170 VAL A CA 1
ATOM 1279 C C . VAL A 1 170 ? 8.812 -1.156 14.056 1.00 92.69 170 VAL A C 1
ATOM 1281 O O . VAL A 1 170 ? 8.191 -1.834 13.235 1.00 92.69 170 VAL A O 1
ATOM 1284 N N . ASP A 1 171 ? 10.070 -1.438 14.381 1.00 91.25 171 ASP A N 1
ATOM 1285 C CA . ASP A 1 171 ? 10.807 -2.542 13.765 1.00 91.25 171 ASP A CA 1
ATOM 1286 C C . ASP A 1 171 ? 10.326 -3.923 14.231 1.00 91.25 171 ASP A C 1
ATOM 1288 O O . ASP A 1 171 ? 10.364 -4.882 13.454 1.00 91.25 171 ASP A O 1
ATOM 1292 N N . GLU A 1 172 ? 9.830 -4.040 15.463 1.00 94.44 172 GLU A N 1
ATOM 1293 C CA . GLU A 1 172 ? 9.169 -5.259 15.938 1.00 94.44 172 GLU A CA 1
ATOM 1294 C C . GLU A 1 172 ? 7.817 -5.478 15.234 1.00 94.44 172 GLU A C 1
ATOM 1296 O O . GLU A 1 172 ? 7.526 -6.580 14.765 1.00 94.44 172 GLU A O 1
ATOM 1301 N N . LEU A 1 173 ? 7.021 -4.421 15.053 1.00 93.94 173 LEU A N 1
ATOM 1302 C CA . LEU A 1 173 ? 5.739 -4.486 14.342 1.00 93.94 173 LEU A CA 1
ATOM 1303 C C . LEU A 1 173 ? 5.912 -4.829 12.854 1.00 93.94 173 LEU A C 1
ATOM 1305 O O . LEU A 1 173 ? 5.152 -5.635 12.314 1.00 93.94 173 LEU A O 1
ATOM 1309 N N . LYS A 1 174 ? 6.965 -4.322 12.196 1.00 89.00 174 LYS A N 1
ATOM 1310 C CA . LYS A 1 174 ? 7.332 -4.745 10.830 1.00 89.00 174 LYS A CA 1
ATOM 1311 C C . LYS A 1 174 ? 7.629 -6.245 10.753 1.00 89.00 174 LYS A C 1
ATOM 1313 O O . LYS A 1 174 ? 7.207 -6.901 9.799 1.00 89.00 174 LYS A O 1
ATOM 1318 N N . ARG A 1 175 ? 8.342 -6.796 11.743 1.00 89.06 175 ARG A N 1
ATOM 1319 C CA . ARG A 1 175 ? 8.639 -8.237 11.818 1.00 89.06 175 ARG A CA 1
ATOM 1320 C C . ARG A 1 175 ? 7.372 -9.060 12.041 1.00 89.06 175 ARG A C 1
ATOM 1322 O O . ARG A 1 175 ? 7.185 -10.063 11.354 1.00 89.06 175 ARG A O 1
ATOM 1329 N N . LEU A 1 176 ? 6.478 -8.602 12.920 1.00 91.38 176 LEU A N 1
ATOM 1330 C CA . LEU A 1 176 ? 5.158 -9.208 13.106 1.00 91.38 176 LEU A CA 1
ATOM 1331 C C . LEU A 1 176 ? 4.369 -9.229 11.790 1.00 91.38 176 LEU A C 1
ATOM 1333 O O . LEU A 1 176 ? 3.876 -10.282 11.397 1.00 91.38 176 LEU A O 1
ATOM 1337 N N . ARG A 1 177 ? 4.299 -8.102 11.076 1.00 90.00 177 ARG A N 1
ATOM 1338 C CA . ARG A 1 177 ? 3.607 -7.996 9.784 1.00 90.00 177 ARG A CA 1
ATOM 1339 C C . ARG A 1 177 ? 4.141 -8.986 8.750 1.00 90.00 177 ARG A C 1
ATOM 1341 O O . ARG A 1 177 ? 3.358 -9.697 8.129 1.00 90.00 177 ARG A O 1
ATOM 1348 N N . ALA A 1 178 ? 5.463 -9.079 8.604 1.00 84.81 178 ALA A N 1
ATOM 1349 C CA . ALA A 1 178 ? 6.079 -10.055 7.708 1.00 84.81 178 ALA A CA 1
ATOM 1350 C C . ALA A 1 178 ? 5.715 -11.501 8.089 1.00 84.81 178 ALA A C 1
ATOM 1352 O O . ALA A 1 178 ? 5.440 -12.313 7.207 1.00 84.81 178 ALA A O 1
ATOM 1353 N N . ALA A 1 179 ? 5.654 -11.815 9.387 1.00 86.94 179 ALA A N 1
ATOM 1354 C CA . ALA A 1 179 ? 5.227 -13.129 9.856 1.00 86.94 179 ALA A CA 1
ATOM 1355 C C . ALA A 1 179 ? 3.747 -13.405 9.543 1.00 86.94 179 ALA A C 1
ATOM 1357 O O . ALA A 1 179 ? 3.429 -14.511 9.119 1.00 86.94 179 ALA A O 1
ATOM 1358 N N . LEU A 1 180 ? 2.855 -12.415 9.691 1.00 86.38 180 LEU A N 1
ATOM 1359 C CA . LEU A 1 180 ? 1.427 -12.552 9.367 1.00 86.38 180 LEU A CA 1
ATOM 1360 C C . LEU A 1 180 ? 1.197 -12.929 7.901 1.00 86.38 180 LEU A C 1
ATOM 1362 O O . LEU A 1 180 ? 0.310 -13.726 7.608 1.00 86.38 180 LEU A O 1
ATOM 1366 N N . PHE A 1 181 ? 2.017 -12.400 6.993 1.00 83.06 181 PHE A N 1
ATOM 1367 C CA . PHE A 1 181 ? 1.918 -12.708 5.566 1.00 83.06 181 PHE A CA 1
ATOM 1368 C C . PHE A 1 181 ? 2.299 -14.151 5.229 1.00 83.06 181 PHE A C 1
ATOM 1370 O O . PHE A 1 181 ? 1.836 -14.660 4.218 1.00 83.06 181 PHE A O 1
ATOM 1377 N N . GLY A 1 182 ? 3.102 -14.816 6.065 1.00 72.75 182 GLY A N 1
ATOM 1378 C CA . GLY A 1 182 ? 3.464 -16.226 5.891 1.00 72.75 182 GLY A CA 1
ATOM 1379 C C . GLY A 1 182 ? 2.375 -17.224 6.306 1.00 72.75 182 GLY A C 1
ATOM 1380 O O . GLY A 1 182 ? 2.589 -18.426 6.180 1.00 72.75 182 GLY A O 1
ATOM 1381 N N . TYR A 1 183 ? 1.238 -16.748 6.829 1.00 70.31 183 TYR A N 1
ATOM 1382 C CA . TYR A 1 183 ? 0.087 -17.576 7.218 1.00 70.31 183 TYR A CA 1
ATOM 1383 C C . TYR A 1 183 ? -1.099 -17.475 6.244 1.00 70.31 183 TYR A C 1
ATOM 1385 O O . TYR A 1 183 ? -2.167 -18.013 6.545 1.00 70.31 183 TYR A O 1
ATOM 1393 N N . VAL A 1 184 ? -0.920 -16.771 5.121 1.00 66.56 184 VAL A N 1
ATOM 1394 C CA . VAL A 1 184 ? -1.856 -16.710 3.986 1.00 66.56 184 VAL A CA 1
ATOM 1395 C C . VAL A 1 184 ? -1.378 -17.683 2.920 1.00 66.56 184 VAL A C 1
ATOM 1397 O O . VAL A 1 184 ? -2.201 -18.511 2.480 1.00 66.56 184 VAL A O 1
#

Nearest PDB structures (foldseek):
  2ou3-assembly1_B  TM=6.664E-01  e=8.155E-04  Nostoc punctiforme PCC 73102
  7ugd-assembly1_A  TM=1.987E-01  e=2.427E+00  Pyrococcus horikoshii
  6x15-assembly1_B  TM=1.968E-01  e=2.805E+00  Pyrococcus horikoshii
  6x15-assembly1_C  TM=1.968E-01  e=2.805E+00  Pyrococcus horikoshii

Organism: NCBI:txid215803

Sequence (184 aa):
MTNLISDSTRRLLDDMDPKVRAEIERGVAENSVRAPGFELTLEEEINLAKAVKAVAAVDGLSREEMTGLKFLMIMSALPYDIQQHVVEFELDRVTLEDASGLFPPGSQKACYLLSGATTVAAMDGLSAQEEASARELGAQLELADKLVNVLIAEARATGMAMRKGDHELVDELKRLRAALFGYV

Secondary structure (DSSP, 8-state):
---HHHHHHHHHHHSS-HHHHHHHHHHHHHH---STT----HHHHHHHHHHHHHHHTBTB--HHHHHHHHHHHHHTT--HHHHHHHHH---TT--HHHHHTTS-TTSHHHHHHHHHHHHHHTTT---HHHHHHHHHHHHHTT--HHHHHHHHHHHHHHHHHHHHT-HHHHHHHHHHHHHHHTT-

Solvent-accessible surface area (backbone atoms only — not comparable to full-atom values): 9886 Å² total; per-residue (Å²): 136,86,43,67,55,58,54,52,50,48,52,57,62,68,73,43,57,70,68,61,47,54,51,50,39,49,45,20,65,75,57,36,74,60,53,90,99,52,86,63,53,56,68,50,50,54,39,43,53,40,33,22,50,54,53,30,34,70,89,54,72,53,72,52,25,51,50,42,49,51,51,52,40,53,42,44,39,51,54,71,72,58,49,48,53,49,73,68,55,80,56,94,83,65,49,70,64,46,43,39,70,72,40,62,61,50,33,54,62,30,51,51,42,54,42,49,14,36,34,23,37,7,40,81,52,63,46,75,65,43,51,51,50,52,51,52,46,27,55,67,18,54,44,56,68,69,57,46,52,49,43,48,52,48,16,44,51,39,15,55,25,58,74,69,67,37,60,69,59,36,55,51,50,52,52,51,53,48,54,58,54,75,76,91

Mean predicted aligned error: 3.02 Å

pLDDT: mean 94.52, std 5.65, range [54.75, 98.69]

Radius of gyration: 15.42 Å; Cα contacts (8 Å, |Δi|>4): 228; chains: 1; bounding box: 32×33×43 Å